Protein AF-A0A956A3V5-F1 (afdb_monomer)

Structure (mmCIF, N/CA/C/O backbone):
data_AF-A0A956A3V5-F1
#
_entry.id   AF-A0A956A3V5-F1
#
loop_
_atom_site.group_PDB
_atom_site.id
_atom_site.type_symbol
_atom_site.label_atom_id
_atom_site.label_alt_id
_atom_site.label_comp_id
_atom_site.label_asym_id
_atom_site.label_entity_id
_atom_site.label_seq_id
_atom_site.pdbx_PDB_ins_code
_atom_site.Cartn_x
_atom_site.Cartn_y
_atom_site.Cartn_z
_atom_site.occupancy
_atom_site.B_iso_or_equiv
_atom_site.auth_seq_id
_atom_site.auth_comp_id
_atom_site.auth_asym_id
_atom_site.auth_atom_id
_atom_site.pdbx_PDB_model_num
ATOM 1 N N . MET A 1 1 ? 12.634 -3.358 -25.226 1.00 34.81 1 MET A N 1
ATOM 2 C CA . MET A 1 1 ? 11.589 -4.377 -25.459 1.00 34.81 1 MET A CA 1
ATOM 3 C C . MET A 1 1 ? 10.352 -3.964 -24.669 1.00 34.81 1 MET A C 1
ATOM 5 O O . MET A 1 1 ? 10.482 -3.776 -23.464 1.00 34.81 1 MET A O 1
ATOM 9 N N . LYS A 1 2 ? 9.208 -3.694 -25.321 1.00 38.78 2 LYS A N 1
ATOM 10 C CA . LYS A 1 2 ? 7.939 -3.478 -24.599 1.00 38.78 2 LYS A CA 1
ATOM 11 C C . LYS A 1 2 ? 7.589 -4.801 -23.912 1.00 38.78 2 LYS A C 1
ATOM 13 O O . LYS A 1 2 ? 7.660 -5.839 -24.560 1.00 38.78 2 LYS A O 1
ATOM 18 N N . VAL A 1 3 ? 7.309 -4.763 -22.613 1.00 50.00 3 VAL A N 1
ATOM 19 C CA . VAL A 1 3 ? 6.771 -5.923 -21.885 1.00 50.00 3 VAL A CA 1
ATOM 20 C C . VAL A 1 3 ? 5.424 -6.250 -22.524 1.00 50.00 3 VAL A C 1
ATOM 22 O O . VAL A 1 3 ? 4.647 -5.322 -22.754 1.00 50.00 3 VAL A O 1
ATOM 25 N N . ASP A 1 4 ? 5.181 -7.512 -22.877 1.00 56.81 4 ASP A N 1
ATOM 26 C CA . ASP A 1 4 ? 3.869 -7.906 -23.385 1.00 56.81 4 ASP A CA 1
ATOM 27 C C . ASP A 1 4 ? 2.802 -7.718 -22.285 1.00 56.81 4 ASP A C 1
ATOM 29 O O . ASP A 1 4 ? 3.087 -7.779 -21.084 1.00 56.81 4 ASP A O 1
ATOM 33 N N . ASP A 1 5 ? 1.560 -7.430 -22.676 1.00 56.97 5 ASP A N 1
ATOM 34 C CA . ASP A 1 5 ? 0.474 -7.207 -21.709 1.00 56.97 5 ASP A CA 1
ATOM 35 C C . ASP A 1 5 ? 0.219 -8.459 -20.838 1.00 56.97 5 ASP A C 1
ATOM 37 O O . ASP A 1 5 ? -0.252 -8.353 -19.703 1.00 56.97 5 ASP A O 1
ATOM 41 N N . ALA A 1 6 ? 0.606 -9.645 -21.327 1.00 57.09 6 ALA A N 1
ATOM 42 C CA . ALA A 1 6 ? 0.499 -10.915 -20.614 1.00 57.09 6 ALA A CA 1
ATOM 43 C C . ALA A 1 6 ? 1.425 -10.987 -19.385 1.00 57.09 6 ALA A C 1
ATOM 45 O O . ALA A 1 6 ? 0.987 -11.374 -18.301 1.00 57.09 6 ALA A O 1
ATOM 46 N N . THR A 1 7 ? 2.673 -10.545 -19.514 1.00 60.25 7 THR A N 1
ATOM 47 C CA . THR A 1 7 ? 3.674 -10.500 -18.444 1.00 60.25 7 THR A CA 1
ATOM 48 C C . THR A 1 7 ? 3.296 -9.462 -17.389 1.00 60.25 7 THR A C 1
ATOM 50 O O . THR A 1 7 ? 3.497 -9.686 -16.196 1.00 60.25 7 THR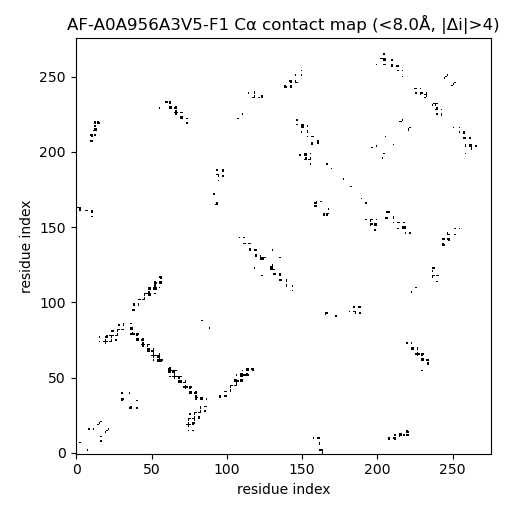 A O 1
ATOM 53 N N . GLN A 1 8 ? 2.689 -8.337 -17.787 1.00 60.69 8 GLN A N 1
ATOM 54 C CA . GLN A 1 8 ? 2.176 -7.364 -16.814 1.00 60.69 8 GLN A CA 1
ATOM 55 C C . GLN A 1 8 ? 0.998 -7.910 -16.013 1.00 60.69 8 GLN A C 1
ATOM 57 O O . GLN A 1 8 ? 0.992 -7.787 -14.791 1.00 60.69 8 GLN A O 1
ATOM 62 N N . MET A 1 9 ? 0.044 -8.574 -16.668 1.00 61.44 9 MET A N 1
ATOM 63 C CA . MET A 1 9 ? -1.090 -9.188 -15.976 1.00 61.44 9 MET A CA 1
ATOM 64 C C . MET A 1 9 ? -0.634 -10.276 -14.988 1.00 61.44 9 MET A C 1
ATOM 66 O O . MET A 1 9 ? -1.209 -10.441 -13.910 1.00 61.44 9 MET A O 1
ATOM 70 N N . GLN A 1 10 ? 0.452 -10.987 -15.299 1.00 71.94 10 GLN A N 1
ATOM 71 C CA . GLN A 1 10 ? 1.057 -11.947 -14.374 1.00 71.94 10 GLN A CA 1
ATOM 72 C C . GLN A 1 10 ? 1.654 -11.290 -13.117 1.00 71.94 10 GLN A C 1
ATOM 74 O O . GLN A 1 10 ? 1.700 -11.952 -12.076 1.00 71.94 10 GLN A O 1
ATOM 79 N N . LEU A 1 11 ? 2.024 -10.006 -13.186 1.00 82.38 11 LEU A N 1
ATOM 80 C CA . LEU A 1 11 ? 2.650 -9.218 -12.116 1.00 82.38 11 LEU A CA 1
ATOM 81 C C . LEU A 1 11 ? 1.709 -8.209 -11.436 1.00 82.38 11 LEU A C 1
ATOM 83 O O . LEU A 1 11 ? 2.162 -7.362 -10.664 1.00 82.38 11 LEU A O 1
ATOM 87 N N . ASP A 1 12 ? 0.408 -8.293 -11.697 1.00 86.12 12 ASP A N 1
ATOM 88 C CA . ASP A 1 12 ? -0.602 -7.480 -11.023 1.00 86.12 12 ASP A CA 1
ATOM 89 C C . ASP A 1 12 ? -1.392 -8.291 -9.992 1.00 86.12 12 ASP A C 1
ATOM 91 O O . ASP A 1 12 ? -1.562 -9.513 -10.103 1.00 86.12 12 ASP A O 1
ATOM 95 N N . GLU A 1 13 ? -1.876 -7.605 -8.959 1.00 90.62 13 GLU A N 1
ATOM 96 C CA . GLU A 1 13 ? -2.723 -8.202 -7.932 1.00 90.62 13 GLU A CA 1
ATOM 97 C C . GLU A 1 13 ? -4.090 -8.593 -8.515 1.00 90.62 13 GLU A C 1
ATOM 99 O O . GLU A 1 13 ? -4.552 -8.042 -9.512 1.00 90.62 13 GLU A O 1
ATOM 104 N N . ARG A 1 14 ? -4.763 -9.585 -7.914 1.00 90.44 14 ARG A N 1
ATOM 105 C CA . ARG A 1 14 ? -6.020 -10.133 -8.464 1.00 90.44 14 ARG A CA 1
ATOM 106 C C . ARG A 1 14 ? -7.107 -9.073 -8.610 1.00 90.44 14 ARG A C 1
ATOM 108 O O . ARG A 1 14 ? -7.813 -9.072 -9.614 1.00 90.44 14 ARG A O 1
ATOM 115 N N . PHE A 1 15 ? -7.230 -8.194 -7.620 1.00 90.31 15 PHE A N 1
ATOM 116 C CA . PHE A 1 15 ? -8.190 -7.099 -7.674 1.00 90.31 15 PHE A CA 1
ATOM 117 C C . PHE A 1 15 ? -7.891 -6.148 -8.839 1.00 90.31 15 PHE A C 1
ATOM 119 O O . PHE A 1 15 ? -8.806 -5.778 -9.574 1.00 90.31 15 PHE A O 1
ATOM 126 N N . ASP A 1 16 ? -6.615 -5.848 -9.086 1.00 90.62 16 ASP A N 1
ATOM 127 C CA . ASP A 1 16 ? -6.226 -4.984 -10.198 1.00 90.62 16 ASP A CA 1
ATOM 128 C C . ASP A 1 16 ? -6.543 -5.609 -11.548 1.00 90.62 16 ASP A C 1
ATOM 130 O O . ASP A 1 16 ? -7.109 -4.943 -12.409 1.00 90.62 16 ASP A O 1
ATOM 134 N N . ILE A 1 17 ? -6.258 -6.899 -11.724 1.00 88.62 17 ILE A N 1
ATOM 135 C CA . ILE A 1 17 ? -6.570 -7.621 -12.964 1.00 88.62 17 ILE A CA 1
ATOM 136 C C . ILE A 1 17 ? -8.076 -7.590 -13.255 1.00 88.62 17 ILE A C 1
ATOM 138 O O . ILE A 1 17 ? -8.486 -7.335 -14.387 1.00 88.62 17 ILE A O 1
ATOM 142 N N . LEU A 1 18 ? -8.898 -7.872 -12.241 1.00 89.56 18 LEU A N 1
ATOM 143 C CA . LEU A 1 18 ? -10.338 -8.067 -12.412 1.00 89.56 18 LEU A CA 1
ATOM 144 C C . LEU A 1 18 ? -11.121 -6.751 -12.476 1.00 89.56 18 LEU A C 1
ATOM 146 O O . LEU A 1 18 ? -12.130 -6.684 -13.175 1.00 89.56 18 LEU A O 1
ATOM 150 N N . VAL A 1 19 ? -10.682 -5.724 -11.742 1.00 91.88 19 VAL A N 1
ATOM 151 C CA . VAL A 1 19 ? -11.461 -4.498 -11.513 1.00 91.88 19 VAL A CA 1
ATOM 152 C C . VAL A 1 19 ? -10.679 -3.252 -11.913 1.00 91.88 19 VAL A C 1
ATOM 154 O O . VAL A 1 19 ? -11.124 -2.519 -12.803 1.00 91.88 19 VAL A O 1
ATOM 157 N N . SER A 1 20 ? -9.517 -3.007 -11.297 1.00 91.75 20 SER A N 1
ATOM 158 C CA . SER A 1 20 ? -8.815 -1.725 -11.446 1.00 91.75 20 SER A CA 1
ATOM 159 C C . SER A 1 20 ? -8.341 -1.488 -12.877 1.00 91.75 20 SER A C 1
ATOM 161 O O . SER A 1 20 ? -8.609 -0.432 -13.439 1.00 91.75 20 SER A O 1
ATOM 163 N N . ARG A 1 21 ? -7.700 -2.472 -13.519 1.00 90.06 21 ARG A N 1
ATOM 164 C CA . ARG A 1 21 ? -7.119 -2.356 -14.869 1.00 90.06 21 ARG A CA 1
ATOM 165 C C . ARG A 1 21 ? -8.165 -2.114 -15.965 1.00 90.06 21 ARG A C 1
ATOM 167 O O . ARG A 1 21 ? -7.955 -1.189 -16.757 1.00 90.06 21 ARG A O 1
ATOM 174 N N . PRO A 1 22 ? -9.293 -2.853 -16.034 1.00 91.44 22 PRO A N 1
ATOM 175 C CA . PRO A 1 22 ? -10.350 -2.563 -17.005 1.00 91.44 22 PRO A CA 1
ATOM 176 C C . PRO A 1 22 ? -10.912 -1.139 -16.901 1.00 91.44 22 PRO A C 1
ATOM 178 O O . PRO A 1 22 ? -11.156 -0.490 -17.922 1.00 91.44 22 PRO A O 1
ATOM 181 N N . LEU A 1 23 ? -11.111 -0.638 -15.678 1.00 92.50 23 LEU A N 1
ATOM 182 C CA . LEU A 1 23 ? -11.625 0.711 -15.436 1.00 92.50 23 LEU A CA 1
ATOM 183 C C . LEU A 1 23 ? -10.562 1.777 -15.729 1.00 92.50 23 LEU A C 1
ATOM 185 O O . LEU A 1 23 ? -10.823 2.726 -16.473 1.00 92.50 23 LEU A O 1
ATOM 189 N N . ALA A 1 24 ? -9.340 1.561 -15.247 1.00 92.12 24 ALA A N 1
ATOM 190 C CA . ALA A 1 24 ? -8.182 2.413 -15.476 1.00 92.12 24 ALA A CA 1
ATOM 191 C C . ALA A 1 24 ? -7.896 2.626 -16.966 1.00 92.12 24 ALA A C 1
ATOM 193 O O . ALA A 1 24 ? -7.642 3.750 -17.385 1.00 92.12 24 ALA A O 1
ATOM 194 N N . GLY A 1 25 ? -8.002 1.590 -17.806 1.00 90.25 25 GLY A N 1
ATOM 195 C CA . GLY A 1 25 ? -7.795 1.721 -19.255 1.00 90.25 25 GLY A CA 1
ATOM 196 C C . GLY A 1 25 ? -8.822 2.626 -19.953 1.00 90.25 25 GLY A C 1
ATOM 197 O O . GLY A 1 25 ? -8.522 3.251 -20.975 1.00 90.25 25 GLY A O 1
ATOM 198 N N . ARG A 1 26 ? -10.041 2.736 -19.408 1.00 92.19 26 ARG A N 1
ATOM 199 C CA . ARG A 1 26 ? -11.045 3.702 -19.885 1.00 92.19 26 ARG A CA 1
ATOM 200 C C . ARG A 1 26 ? -10.700 5.110 -19.406 1.00 92.19 26 ARG A C 1
ATOM 202 O O . ARG A 1 26 ? -10.656 6.020 -20.226 1.00 92.19 26 ARG A O 1
ATOM 209 N N . MET A 1 27 ? -10.385 5.262 -18.120 1.00 92.44 27 MET A N 1
ATOM 210 C CA . MET A 1 27 ? -10.033 6.550 -17.511 1.00 92.44 27 MET A CA 1
ATOM 211 C C . MET A 1 27 ? -8.764 7.158 -18.114 1.00 92.44 27 MET A C 1
ATOM 213 O O . MET A 1 27 ? -8.731 8.349 -18.400 1.00 92.44 27 MET A O 1
ATOM 217 N N . ALA A 1 28 ? -7.749 6.340 -18.388 1.00 93.06 28 ALA A N 1
ATOM 218 C CA . ALA A 1 28 ? -6.472 6.788 -18.926 1.00 93.06 28 ALA A CA 1
ATOM 219 C C . ALA A 1 28 ? -6.606 7.460 -20.295 1.00 93.06 28 ALA A C 1
ATOM 221 O O . ALA A 1 28 ? -5.942 8.459 -20.552 1.00 93.06 28 ALA A O 1
ATOM 222 N N . ARG A 1 29 ? -7.497 6.964 -21.165 1.00 91.94 29 ARG A N 1
ATOM 223 C CA . ARG A 1 29 ? -7.772 7.611 -22.459 1.00 91.94 29 ARG A CA 1
ATOM 224 C C . ARG A 1 29 ? -8.414 8.982 -22.279 1.00 91.94 29 ARG A C 1
ATOM 226 O O . ARG A 1 29 ? -8.047 9.912 -22.989 1.00 91.94 29 ARG A O 1
ATOM 233 N N . THR A 1 30 ? -9.320 9.109 -21.315 1.00 93.19 30 THR A N 1
ATOM 234 C CA . THR A 1 30 ? -9.951 10.385 -20.971 1.00 93.19 30 THR A CA 1
ATOM 235 C C . THR A 1 30 ? -8.934 11.370 -20.395 1.00 93.19 30 THR A C 1
ATOM 237 O O . THR A 1 30 ? -8.813 12.477 -20.908 1.00 93.19 30 THR A O 1
ATOM 240 N N . PHE A 1 31 ? -8.142 10.958 -19.399 1.00 93.25 31 PHE A N 1
ATOM 241 C CA . PHE A 1 31 ? -7.106 11.802 -18.794 1.00 93.25 31 PHE A CA 1
ATOM 242 C C . PHE A 1 31 ? -6.047 12.239 -19.804 1.00 93.25 31 PHE A C 1
ATOM 244 O O . PHE A 1 31 ? -5.713 13.421 -19.869 1.00 93.25 31 PHE A O 1
ATOM 251 N N . HIS A 1 32 ? -5.575 11.315 -20.643 1.00 91.69 32 HIS A N 1
ATOM 252 C CA . HIS A 1 32 ? -4.652 11.636 -21.725 1.00 91.69 32 HIS A CA 1
ATOM 253 C C . HIS A 1 32 ? -5.279 12.616 -22.731 1.00 91.69 32 HIS A C 1
ATOM 255 O O . HIS A 1 32 ? -4.629 13.569 -23.147 1.00 91.69 32 HIS A O 1
ATOM 261 N N . GLY A 1 33 ? -6.556 12.430 -23.091 1.00 91.31 33 GLY A N 1
ATOM 262 C CA . GLY A 1 33 ? -7.293 13.358 -23.957 1.00 91.31 33 GLY A CA 1
ATOM 263 C C . GLY A 1 33 ? -7.452 14.763 -23.364 1.00 91.31 33 GLY A C 1
ATOM 264 O O . GLY A 1 33 ? -7.475 15.739 -24.106 1.00 91.31 33 GLY A O 1
ATOM 265 N N . TRP A 1 34 ? -7.507 14.879 -22.036 1.00 92.38 34 TRP A N 1
ATOM 266 C CA . TRP A 1 34 ? -7.510 16.154 -21.311 1.00 92.38 34 TRP A CA 1
ATOM 267 C C . TRP A 1 34 ? -6.110 16.741 -21.072 1.00 92.38 34 TRP A C 1
ATOM 269 O O . TRP A 1 34 ? -5.997 17.815 -20.488 1.00 92.38 34 TRP A O 1
ATOM 279 N N . GLY A 1 35 ? -5.045 16.064 -21.511 1.00 91.12 35 GLY A N 1
ATOM 280 C CA . GLY A 1 35 ? -3.666 16.532 -21.357 1.00 91.12 35 GLY A CA 1
ATOM 281 C C . GLY A 1 35 ? -3.065 16.317 -19.965 1.00 91.12 35 GLY A C 1
ATOM 282 O O . GLY A 1 35 ? -2.057 16.946 -19.647 1.00 91.12 35 GLY A O 1
ATOM 283 N N . PHE A 1 36 ? -3.648 15.446 -19.133 1.00 91.50 36 PHE A N 1
ATOM 284 C CA . PHE A 1 36 ? -3.061 15.094 -17.837 1.00 91.50 36 PHE A CA 1
ATOM 285 C C . PHE A 1 36 ? -1.808 14.229 -18.017 1.00 91.50 36 PHE A C 1
ATOM 287 O O . PHE A 1 36 ? -1.800 13.256 -18.779 1.00 91.50 36 PHE A O 1
ATOM 294 N N . SER A 1 37 ? -0.753 14.553 -17.268 1.00 89.94 37 SER A N 1
ATOM 295 C CA . SER A 1 37 ? 0.431 13.704 -17.140 1.00 89.94 37 SER A CA 1
ATOM 296 C C . SER A 1 37 ? 0.193 12.563 -16.145 1.00 89.94 37 SER A C 1
ATOM 298 O O . SER A 1 37 ? -0.691 12.645 -15.294 1.00 89.94 37 SER A O 1
ATOM 300 N N . ALA A 1 38 ? 1.003 11.501 -16.221 1.00 88.81 38 ALA A N 1
ATOM 301 C CA . ALA A 1 38 ? 0.937 10.400 -15.256 1.00 88.81 38 ALA A CA 1
ATOM 302 C C . ALA A 1 38 ? 1.138 10.900 -13.814 1.00 88.81 38 ALA A C 1
ATOM 304 O O . ALA A 1 38 ? 0.286 10.647 -12.975 1.00 88.81 38 ALA A O 1
ATOM 305 N N . ASP A 1 39 ? 2.168 11.725 -13.578 1.00 87.56 39 ASP A N 1
ATOM 306 C CA . ASP A 1 39 ? 2.454 12.325 -12.266 1.00 87.56 39 ASP A CA 1
ATOM 307 C C . ASP A 1 39 ? 1.234 13.092 -11.695 1.00 87.56 39 ASP A C 1
ATOM 309 O O . ASP A 1 39 ? 0.962 13.040 -10.496 1.00 87.56 39 ASP A O 1
ATOM 313 N N . GLN A 1 40 ? 0.467 13.799 -12.542 1.00 90.69 40 GLN A N 1
ATOM 314 C CA . GLN A 1 40 ? -0.753 14.495 -12.109 1.00 90.69 40 GLN A CA 1
ATOM 315 C C . GLN A 1 40 ? -1.870 13.522 -11.719 1.00 90.69 40 GLN A C 1
ATOM 317 O O . GLN A 1 40 ? -2.601 13.787 -10.766 1.00 90.69 40 GLN A O 1
ATOM 322 N N . VAL A 1 41 ? -2.008 12.403 -12.433 1.00 92.44 41 VAL A N 1
ATOM 323 C CA . VAL A 1 41 ? -2.988 11.363 -12.096 1.00 92.44 41 VAL A CA 1
ATOM 324 C C . VAL A 1 41 ? -2.616 10.684 -10.773 1.00 92.44 41 VAL A C 1
ATOM 326 O O . VAL A 1 41 ? -3.498 10.536 -9.928 1.00 92.44 41 VAL A O 1
ATOM 329 N N . SER A 1 42 ? -1.330 10.403 -10.522 1.00 91.69 42 SER A N 1
ATOM 330 C CA . SER A 1 42 ? -0.847 9.888 -9.227 1.00 91.69 42 SER A CA 1
ATOM 331 C C . SER A 1 42 ? -1.183 10.844 -8.074 1.00 91.69 42 SER A C 1
ATOM 333 O O . SER A 1 42 ? -1.638 10.430 -7.009 1.00 91.69 42 SER A O 1
ATOM 335 N N . MET A 1 43 ? -1.044 12.160 -8.281 1.00 90.81 43 MET A N 1
ATOM 336 C CA . MET A 1 43 ? -1.439 13.157 -7.274 1.00 90.81 43 MET A CA 1
ATOM 337 C C . MET A 1 43 ? -2.949 13.156 -6.989 1.00 90.81 43 MET A C 1
ATOM 339 O O . MET A 1 43 ? -3.354 13.344 -5.840 1.00 90.81 43 MET A O 1
ATOM 343 N N . VAL A 1 44 ? -3.790 12.942 -8.007 1.00 93.81 44 VAL A N 1
ATOM 344 C CA . VAL A 1 44 ? -5.248 12.807 -7.833 1.00 93.81 44 VAL A CA 1
ATOM 345 C C . VAL A 1 44 ? -5.590 11.524 -7.072 1.00 93.81 44 VAL A C 1
ATOM 347 O O . VAL A 1 44 ? -6.470 11.551 -6.204 1.00 93.81 44 VAL A O 1
ATOM 350 N N . ALA A 1 45 ? -4.882 10.424 -7.346 1.00 94.31 45 ALA A N 1
ATOM 351 C CA . ALA A 1 45 ? -5.009 9.183 -6.587 1.00 94.31 45 ALA A CA 1
ATOM 352 C C . ALA A 1 45 ? -4.663 9.424 -5.109 1.00 94.31 45 ALA A C 1
ATOM 354 O O . ALA A 1 45 ? -5.503 9.191 -4.239 1.00 94.31 45 ALA A O 1
ATOM 355 N N . MET A 1 46 ? -3.500 10.021 -4.827 1.00 94.81 46 MET A N 1
ATOM 356 C CA . MET A 1 46 ? -3.075 10.379 -3.469 1.00 94.81 46 MET A CA 1
ATOM 357 C C . MET A 1 46 ? -4.108 11.246 -2.745 1.00 94.81 46 MET A C 1
ATOM 359 O O . MET A 1 46 ? -4.465 10.963 -1.604 1.00 94.81 46 MET A O 1
ATOM 363 N N . LEU A 1 47 ? -4.608 12.303 -3.393 1.00 96.19 47 LEU A N 1
ATOM 364 C CA . LEU A 1 47 ? -5.611 13.183 -2.795 1.00 96.19 47 LEU A CA 1
ATOM 365 C C . LEU A 1 47 ? -6.885 12.409 -2.438 1.00 96.19 47 LEU A C 1
ATOM 367 O O . LEU A 1 47 ? -7.425 12.589 -1.348 1.00 96.19 47 LEU A O 1
ATOM 371 N N . SER A 1 48 ? -7.333 11.517 -3.322 1.00 96.75 48 SER A N 1
ATOM 372 C CA . SER A 1 48 ? -8.486 10.648 -3.070 1.00 96.75 48 SER A CA 1
ATOM 373 C C . SER A 1 48 ? -8.241 9.729 -1.869 1.00 96.75 48 SER A C 1
ATOM 375 O O . SER A 1 48 ? -9.112 9.597 -1.013 1.00 96.75 48 SER A O 1
ATOM 377 N N . GLY A 1 49 ? -7.037 9.162 -1.752 1.00 97.12 49 GLY A N 1
ATOM 378 C CA . GLY A 1 49 ? -6.621 8.332 -0.623 1.00 97.12 49 GLY A CA 1
ATOM 379 C C . GLY A 1 49 ? -6.542 9.085 0.711 1.00 97.12 49 GLY A C 1
ATOM 380 O O . GLY A 1 49 ? -7.028 8.603 1.733 1.00 97.12 49 GLY A O 1
ATOM 381 N N . VAL A 1 50 ? -6.002 10.305 0.713 1.00 97.75 50 VAL A N 1
ATOM 382 C CA . VAL A 1 50 ? -5.951 11.154 1.915 1.00 97.75 50 VAL A CA 1
ATOM 383 C C . VAL A 1 50 ? -7.354 11.585 2.346 1.00 97.75 50 VAL A C 1
ATOM 385 O O . VAL A 1 50 ? -7.700 11.509 3.527 1.00 97.75 50 VAL A O 1
ATOM 388 N N . LEU A 1 51 ? -8.197 12.000 1.397 1.00 98.06 51 LEU A N 1
ATOM 389 C CA . LEU A 1 51 ? -9.592 12.340 1.679 1.00 98.06 51 LEU A CA 1
ATOM 390 C C . LEU A 1 51 ? -10.385 11.124 2.163 1.00 98.06 51 LEU A C 1
ATOM 392 O O . LEU A 1 51 ? -11.257 11.282 3.019 1.00 98.06 51 LEU A O 1
ATOM 396 N N . ALA A 1 52 ? -10.063 9.920 1.681 1.00 98.25 52 ALA A N 1
ATOM 397 C CA . ALA A 1 52 ? -10.649 8.687 2.185 1.00 98.25 52 ALA A CA 1
ATOM 398 C C . ALA A 1 52 ? -10.383 8.516 3.686 1.00 98.25 52 ALA A C 1
ATOM 400 O O . ALA A 1 52 ? -11.332 8.330 4.447 1.00 98.25 52 ALA A O 1
ATOM 401 N N . GLY A 1 53 ? -9.126 8.657 4.123 1.00 97.88 53 GLY A N 1
ATOM 402 C CA . GLY A 1 53 ? -8.759 8.603 5.541 1.00 97.88 53 GLY A CA 1
ATOM 403 C C . GLY A 1 53 ? -9.486 9.660 6.378 1.00 97.88 53 GLY A C 1
ATOM 404 O O . GLY A 1 53 ? -10.064 9.339 7.415 1.00 97.88 53 GLY A O 1
ATOM 405 N N . VAL A 1 54 ? -9.564 10.905 5.896 1.00 97.56 54 VAL A N 1
ATOM 406 C CA . VAL A 1 54 ? -10.326 11.967 6.582 1.00 97.56 54 VAL A CA 1
ATOM 407 C C . VAL A 1 54 ? -11.800 11.572 6.731 1.00 97.56 54 VAL A C 1
ATOM 409 O O . VAL A 1 54 ? -12.334 11.606 7.841 1.00 97.56 54 VAL A O 1
ATOM 412 N N . CYS A 1 55 ? -12.444 11.113 5.653 1.00 97.75 55 CYS A N 1
ATOM 413 C CA . CYS A 1 55 ? -13.847 10.696 5.674 1.00 97.75 55 CYS A CA 1
ATOM 414 C C . CYS A 1 55 ? -14.095 9.503 6.608 1.00 97.75 55 CYS A C 1
ATOM 416 O O . CYS A 1 55 ? -15.137 9.440 7.256 1.00 97.75 55 CYS A O 1
ATOM 418 N N . MET A 1 56 ? -13.137 8.583 6.746 1.00 97.38 56 MET A N 1
ATOM 419 C CA . MET A 1 56 ? -13.253 7.437 7.657 1.00 97.38 56 MET A CA 1
ATOM 420 C C . MET A 1 56 ? -13.372 7.825 9.134 1.00 97.38 56 MET A C 1
ATOM 422 O O . MET A 1 56 ? -13.892 7.031 9.915 1.00 97.38 56 MET A O 1
ATOM 426 N N . THR A 1 57 ? -12.938 9.025 9.526 1.00 96.38 57 THR A N 1
ATOM 427 C CA . THR A 1 57 ? -13.103 9.527 10.903 1.00 96.38 57 THR A CA 1
ATOM 428 C C . THR A 1 57 ? -14.418 10.286 11.116 1.00 96.38 57 THR A C 1
ATOM 430 O O . THR A 1 57 ? -14.764 10.625 12.247 1.00 96.38 57 THR A O 1
ATOM 433 N N . GLY A 1 58 ? -15.166 10.555 10.041 1.00 93.19 58 GLY A N 1
ATOM 434 C CA . GLY A 1 58 ? -16.414 11.306 10.091 1.00 93.19 58 GLY A CA 1
ATOM 435 C C . GLY A 1 58 ? -17.588 10.527 10.707 1.00 93.19 58 GLY A C 1
ATOM 436 O O . GLY A 1 58 ? -17.556 9.299 10.826 1.00 93.19 58 GLY A O 1
ATOM 437 N N . PRO A 1 59 ? -18.668 11.229 11.091 1.00 89.38 59 PRO A N 1
ATOM 438 C CA . PRO A 1 59 ? -19.851 10.611 11.683 1.00 89.38 59 PRO A CA 1
ATOM 439 C C . PRO A 1 59 ? -20.703 9.842 10.657 1.00 89.38 59 PRO A C 1
ATOM 441 O O . PRO A 1 59 ? -20.619 10.057 9.449 1.00 89.38 59 PRO A O 1
ATOM 444 N N . SER A 1 60 ? -21.613 8.999 11.147 1.00 86.69 60 SER A N 1
ATOM 445 C CA . SER A 1 60 ? -22.688 8.379 10.356 1.00 86.69 60 SER A CA 1
ATOM 446 C C . SER A 1 60 ? -22.199 7.672 9.077 1.00 86.69 60 SER A C 1
ATOM 448 O O . SER A 1 60 ? -21.540 6.640 9.165 1.00 86.69 60 SER A O 1
ATOM 450 N N . ALA A 1 61 ? -22.529 8.201 7.892 1.00 89.62 61 ALA A N 1
ATOM 451 C CA . ALA A 1 61 ? -22.234 7.588 6.596 1.00 89.62 61 ALA A CA 1
ATOM 452 C C . ALA A 1 61 ? -20.880 8.010 5.993 1.00 89.62 61 ALA A C 1
ATOM 454 O O . ALA A 1 61 ? -20.502 7.511 4.935 1.00 89.62 61 ALA A O 1
ATOM 455 N N . TRP A 1 62 ? -20.130 8.908 6.636 1.00 95.56 62 TRP A N 1
ATOM 456 C CA . TRP A 1 62 ? -18.838 9.378 6.123 1.00 95.56 62 TRP A CA 1
ATOM 457 C C . TRP A 1 62 ? -17.809 8.255 5.888 1.00 95.56 62 TRP A C 1
ATOM 459 O O . TRP A 1 62 ? -17.143 8.290 4.850 1.00 95.56 62 TRP A O 1
ATOM 469 N N . PRO A 1 63 ? -17.717 7.205 6.730 1.00 96.19 63 PRO A N 1
ATOM 470 C CA . PRO A 1 63 ? -16.830 6.077 6.449 1.00 96.19 63 PRO A CA 1
ATOM 471 C C . PRO A 1 63 ? -17.172 5.318 5.162 1.00 96.19 63 PRO A C 1
ATOM 473 O O . PRO A 1 63 ? -16.272 4.781 4.520 1.00 96.19 63 PRO A O 1
ATOM 476 N N . VAL A 1 64 ? -18.437 5.342 4.721 1.00 94.88 64 VAL A N 1
ATOM 477 C CA . VAL A 1 64 ? -18.848 4.772 3.427 1.00 94.88 64 VAL A CA 1
ATOM 478 C C . VAL A 1 64 ? -18.272 5.583 2.272 1.00 94.88 64 VAL A C 1
ATOM 480 O O . VAL A 1 64 ? -17.709 5.011 1.342 1.00 94.88 64 VAL A O 1
ATOM 483 N N . LEU A 1 65 ? -18.343 6.916 2.349 1.00 96.69 65 LEU A N 1
ATOM 484 C CA . LEU A 1 65 ? -17.683 7.785 1.373 1.00 96.69 65 LEU A CA 1
ATOM 485 C C . LEU A 1 65 ? -16.165 7.561 1.379 1.00 96.69 65 LEU A C 1
ATOM 487 O O . LEU A 1 65 ? -15.560 7.466 0.314 1.00 96.69 65 LEU A O 1
ATOM 491 N N . GLY A 1 66 ? -15.565 7.400 2.561 1.00 97.75 66 GLY A N 1
ATOM 492 C CA . GLY A 1 66 ? -14.152 7.056 2.701 1.00 97.75 66 GLY A CA 1
ATOM 493 C C . GLY A 1 66 ? -13.792 5.744 1.999 1.00 97.75 66 GLY A C 1
ATOM 494 O O . GLY A 1 66 ? -12.840 5.702 1.226 1.00 97.75 66 GLY A O 1
ATOM 495 N N . ALA A 1 67 ? -14.588 4.690 2.185 1.00 97.50 67 ALA A N 1
ATOM 496 C CA . ALA A 1 67 ? -14.396 3.415 1.495 1.00 97.50 67 ALA A CA 1
ATOM 497 C C . ALA A 1 67 ? -14.475 3.559 -0.036 1.00 97.50 67 ALA A C 1
ATOM 499 O O . ALA A 1 67 ? -13.628 3.026 -0.752 1.00 97.50 67 ALA A O 1
ATOM 500 N N . LEU A 1 68 ? -15.459 4.310 -0.544 1.00 96.81 68 LEU A N 1
ATOM 501 C CA . LEU A 1 68 ? -15.626 4.554 -1.981 1.00 96.81 68 LEU A CA 1
ATOM 502 C C . LEU A 1 68 ? -14.460 5.356 -2.570 1.00 96.81 68 LEU A C 1
ATOM 504 O O . LEU A 1 68 ? -13.968 5.020 -3.649 1.00 96.81 68 LEU A O 1
ATOM 508 N N . LEU A 1 69 ? -13.992 6.385 -1.860 1.00 97.69 69 LEU A N 1
ATOM 509 C CA . LEU A 1 69 ? -12.819 7.166 -2.250 1.00 97.69 69 LEU A CA 1
ATOM 510 C C . LEU A 1 69 ? -11.551 6.310 -2.263 1.00 97.69 69 LEU A C 1
ATOM 512 O O . LEU A 1 69 ? -10.743 6.453 -3.175 1.00 97.69 69 LEU A O 1
ATOM 516 N N . LEU A 1 70 ? -11.402 5.386 -1.310 1.00 97.56 70 LEU A N 1
ATOM 517 C CA . LEU A 1 70 ? -10.245 4.495 -1.254 1.00 97.56 70 LEU A CA 1
ATOM 518 C C . LEU A 1 70 ? -10.226 3.502 -2.422 1.00 97.56 70 LEU A C 1
ATOM 520 O O . LEU A 1 70 ? -9.194 3.322 -3.060 1.00 97.56 70 LEU A O 1
ATOM 524 N N . VAL A 1 71 ? -11.372 2.906 -2.764 1.00 96.19 71 VAL A N 1
ATOM 525 C CA . VAL A 1 71 ? -11.479 2.050 -3.960 1.00 96.19 71 VAL A CA 1
ATOM 526 C C . VAL A 1 71 ? -11.251 2.866 -5.233 1.00 96.19 71 VAL A C 1
ATOM 528 O O . VAL A 1 71 ? -10.583 2.402 -6.153 1.00 96.19 71 VAL A O 1
ATOM 531 N N . THR A 1 72 ? -11.761 4.099 -5.284 1.00 95.19 72 THR A N 1
ATOM 532 C CA . THR A 1 72 ? -11.518 5.010 -6.412 1.00 95.19 72 THR A CA 1
ATOM 533 C C . THR A 1 72 ? -10.032 5.321 -6.556 1.00 95.19 72 THR A C 1
ATOM 535 O O . THR A 1 72 ? -9.523 5.273 -7.671 1.00 95.19 72 THR A O 1
ATOM 538 N N . MET A 1 73 ? -9.327 5.573 -5.448 1.00 95.69 73 MET A N 1
ATOM 539 C CA . MET A 1 73 ? -7.879 5.784 -5.439 1.00 95.69 73 MET A CA 1
ATOM 540 C C . MET A 1 73 ? -7.151 4.609 -6.095 1.00 95.69 73 MET A C 1
ATOM 542 O O . MET A 1 73 ? -6.412 4.846 -7.041 1.00 95.69 73 MET A O 1
ATOM 546 N N . VAL A 1 74 ? -7.446 3.364 -5.701 1.00 94.88 74 VAL A N 1
ATOM 547 C CA . VAL A 1 74 ? -6.831 2.152 -6.285 1.00 94.88 74 VAL A CA 1
ATOM 548 C C . VAL A 1 74 ? -7.033 2.075 -7.808 1.00 94.88 74 VAL A C 1
ATOM 550 O O . VAL A 1 74 ? -6.141 1.682 -8.560 1.00 94.88 74 VAL A O 1
ATOM 553 N N . VAL A 1 75 ? -8.212 2.468 -8.300 1.00 94.75 75 VAL A N 1
ATOM 554 C CA . VAL A 1 75 ? -8.497 2.479 -9.744 1.00 94.75 75 VAL A CA 1
ATOM 555 C C . VAL A 1 75 ? -7.745 3.605 -10.463 1.00 94.75 75 VAL A C 1
ATOM 557 O O . VAL A 1 75 ? -7.219 3.384 -11.557 1.00 94.75 75 VAL A O 1
ATOM 560 N N . VAL A 1 76 ? -7.709 4.808 -9.880 1.00 93.94 76 VAL A N 1
ATOM 561 C CA . VAL A 1 76 ? -7.017 5.981 -10.446 1.00 93.94 76 VAL A CA 1
ATOM 562 C C . VAL A 1 76 ? -5.506 5.762 -10.465 1.00 93.94 76 VAL A C 1
ATOM 564 O O . VAL A 1 76 ? -4.870 6.105 -11.457 1.00 93.94 76 VAL A O 1
ATOM 567 N N . ASP A 1 77 ? -4.961 5.128 -9.433 1.00 91.56 77 ASP A N 1
ATOM 568 C CA . ASP A 1 77 ? -3.566 4.704 -9.344 1.00 91.56 77 ASP A CA 1
ATOM 569 C C . ASP A 1 77 ? -3.194 3.805 -10.531 1.00 91.56 77 ASP A C 1
ATOM 571 O O . ASP A 1 77 ? -2.364 4.138 -11.369 1.00 91.56 77 ASP A O 1
ATOM 575 N N . CYS A 1 78 ? -3.987 2.760 -10.783 1.00 91.69 78 CYS A N 1
ATOM 576 C CA . CYS A 1 78 ? -3.819 1.938 -11.981 1.00 91.69 78 CYS A CA 1
ATOM 577 C C . CYS A 1 78 ? -3.917 2.716 -13.312 1.00 91.69 78 CYS A C 1
ATOM 579 O O . CYS A 1 78 ? -3.404 2.231 -14.337 1.00 91.69 78 CYS A O 1
ATOM 581 N N . ALA A 1 79 ? -4.607 3.862 -13.333 1.00 91.88 79 ALA A N 1
ATOM 582 C CA . ALA A 1 79 ? -4.772 4.704 -14.513 1.00 91.88 79 ALA A CA 1
ATOM 583 C C . ALA A 1 79 ? -3.533 5.555 -14.803 1.00 91.88 79 ALA A C 1
ATOM 585 O O . ALA A 1 79 ? -3.270 5.800 -15.982 1.00 91.88 79 ALA A O 1
ATOM 586 N N . ASP A 1 80 ? -2.737 5.942 -13.803 1.00 88.19 80 ASP A N 1
ATOM 587 C CA . ASP A 1 80 ? -1.521 6.730 -14.025 1.00 88.19 80 ASP A CA 1
ATOM 588 C C . ASP A 1 80 ? -0.507 5.978 -14.900 1.00 88.19 80 ASP A C 1
ATOM 590 O O . ASP A 1 80 ? 0.015 6.517 -15.879 1.00 88.19 80 ASP A O 1
ATOM 594 N N . GLY A 1 81 ? -0.348 4.677 -14.667 1.00 86.06 81 GLY A N 1
ATOM 595 C CA . GLY A 1 81 ? 0.591 3.835 -15.376 1.00 86.06 81 GLY A CA 1
ATOM 596 C C . GLY A 1 81 ? 0.094 3.561 -16.784 1.00 86.06 81 GLY A C 1
ATOM 597 O O . GLY A 1 81 ? 0.894 3.373 -17.701 1.00 86.06 81 GLY A O 1
ATOM 598 N N . ALA A 1 82 ? -1.227 3.554 -16.980 1.00 89.69 82 ALA A N 1
ATOM 599 C CA . ALA A 1 82 ? -1.837 3.498 -18.300 1.00 89.69 82 ALA A CA 1
ATOM 600 C C . ALA A 1 82 ? -1.652 4.823 -19.061 1.00 89.69 82 ALA A C 1
ATOM 602 O O . ALA A 1 82 ? -1.281 4.785 -20.233 1.00 89.69 82 ALA A O 1
ATOM 603 N N . VAL A 1 83 ? -1.799 5.978 -18.404 1.00 90.12 83 VAL A N 1
ATOM 604 C CA . VAL A 1 83 ? -1.497 7.301 -18.982 1.00 90.12 83 VAL A CA 1
ATOM 605 C C . VAL A 1 83 ? -0.013 7.422 -19.339 1.00 90.12 83 VAL A C 1
ATOM 607 O O . VAL A 1 83 ? 0.323 7.900 -20.423 1.00 90.12 83 VAL A O 1
ATOM 610 N N . ALA A 1 84 ? 0.893 6.921 -18.498 1.00 87.69 84 ALA A N 1
ATOM 611 C CA . ALA A 1 84 ? 2.332 6.900 -18.764 1.00 87.69 84 ALA A CA 1
ATOM 612 C C . ALA A 1 84 ? 2.696 6.099 -20.027 1.00 87.69 84 ALA A C 1
ATOM 614 O O . ALA A 1 84 ? 3.682 6.412 -20.686 1.00 87.69 84 ALA A O 1
ATOM 615 N N . ARG A 1 85 ? 1.903 5.076 -20.381 1.00 86.19 85 ARG A N 1
ATOM 616 C CA . ARG A 1 85 ? 2.096 4.271 -21.601 1.00 86.19 85 ARG A CA 1
ATOM 617 C C . ARG A 1 85 ? 1.559 4.937 -22.866 1.00 86.19 85 ARG A C 1
ATOM 619 O O . ARG A 1 85 ? 2.026 4.602 -23.952 1.00 86.19 85 ARG A O 1
ATOM 626 N N . LEU A 1 86 ? 0.571 5.819 -22.727 1.00 87.38 86 LEU A N 1
ATOM 627 C CA . LEU A 1 86 ? 0.037 6.614 -23.835 1.00 87.38 86 LEU A CA 1
ATOM 628 C C . LEU A 1 86 ? 0.956 7.799 -24.163 1.00 87.38 86 LEU A C 1
ATOM 630 O O . LEU A 1 86 ? 1.061 8.187 -25.323 1.00 87.38 86 LEU A O 1
ATOM 634 N N . ASN A 1 87 ? 1.659 8.323 -23.157 1.00 81.56 87 ASN A N 1
ATOM 635 C CA . ASN A 1 87 ? 2.639 9.387 -23.323 1.00 81.56 87 ASN A CA 1
ATOM 636 C C . ASN A 1 87 ? 3.982 8.882 -23.895 1.00 81.56 87 ASN A C 1
ATOM 638 O O . ASN A 1 87 ? 4.333 7.707 -23.737 1.00 81.56 87 ASN A O 1
ATOM 642 N N . PRO A 1 88 ? 4.780 9.765 -24.529 1.00 81.94 88 PRO A N 1
ATOM 643 C CA . PRO A 1 88 ? 6.146 9.444 -24.927 1.00 81.94 88 PRO A CA 1
ATOM 644 C C . PRO A 1 88 ? 6.991 8.957 -23.735 1.00 81.94 88 PRO A C 1
ATOM 646 O O . PRO A 1 88 ? 6.824 9.464 -22.622 1.00 81.94 88 PRO A O 1
ATOM 649 N N . PRO A 1 89 ? 7.927 8.008 -23.942 1.00 78.88 89 PRO A N 1
ATOM 650 C CA . PRO A 1 89 ? 8.786 7.515 -22.870 1.00 78.88 89 PRO A CA 1
ATOM 651 C C . PRO A 1 89 ? 9.554 8.646 -22.177 1.00 78.88 89 PRO A C 1
ATOM 653 O O . PRO A 1 89 ? 10.211 9.452 -22.834 1.00 78.88 89 PRO A O 1
ATOM 656 N N . SER A 1 90 ? 9.503 8.677 -20.845 1.00 82.94 90 SER A N 1
ATOM 657 C CA . SER A 1 90 ? 10.276 9.630 -20.042 1.00 82.94 90 SER A CA 1
ATOM 658 C C . SER A 1 90 ? 11.765 9.263 -20.009 1.00 82.94 90 SER A C 1
ATOM 660 O O . SER A 1 90 ? 12.124 8.089 -19.899 1.00 82.94 90 SER A O 1
ATOM 662 N N . ASP A 1 91 ? 12.633 10.277 -20.017 1.00 84.56 91 ASP A N 1
ATOM 663 C CA . ASP A 1 91 ? 14.074 10.170 -19.748 1.00 84.56 91 ASP A CA 1
ATOM 664 C C . ASP A 1 91 ? 14.388 9.889 -18.262 1.00 84.56 91 ASP A C 1
ATOM 666 O O . ASP A 1 91 ? 15.502 9.478 -17.918 1.00 84.56 91 ASP A O 1
ATOM 670 N N . ARG A 1 92 ? 13.405 10.085 -17.370 1.00 89.19 92 ARG A N 1
ATOM 671 C CA . ARG A 1 92 ? 13.524 9.958 -15.904 1.00 89.19 92 ARG A CA 1
ATOM 672 C C . ARG A 1 92 ? 12.419 9.074 -15.311 1.00 89.19 92 ARG A C 1
ATOM 674 O O . ARG A 1 92 ? 11.684 9.520 -14.429 1.00 89.19 92 ARG A O 1
ATOM 681 N N . PRO A 1 93 ? 12.310 7.796 -15.719 1.00 89.12 93 PRO A N 1
ATOM 682 C CA . PRO A 1 93 ? 11.277 6.892 -15.204 1.00 89.12 93 PRO A CA 1
ATOM 683 C C . PRO A 1 93 ? 11.378 6.662 -13.684 1.00 89.12 93 PRO A C 1
ATOM 685 O O . PRO A 1 93 ? 10.367 6.430 -13.028 1.00 89.12 93 PRO A O 1
ATOM 688 N N . TRP A 1 94 ? 12.579 6.793 -13.107 1.00 92.25 94 TRP A N 1
ATOM 689 C CA . TRP A 1 94 ? 12.809 6.707 -11.661 1.00 92.25 94 TRP A CA 1
ATOM 690 C C . TRP A 1 94 ? 12.118 7.833 -10.872 1.00 92.25 94 TRP A C 1
ATOM 692 O O . TRP A 1 94 ? 11.811 7.648 -9.697 1.00 92.25 94 TRP A O 1
ATOM 702 N N . ARG A 1 95 ? 11.851 8.992 -11.498 1.00 91.50 95 ARG A N 1
ATOM 703 C CA . ARG A 1 95 ? 11.149 10.108 -10.850 1.00 91.50 95 ARG A CA 1
ATOM 704 C C . ARG A 1 95 ? 9.683 9.760 -10.627 1.00 91.50 95 ARG A C 1
ATOM 706 O O . ARG A 1 95 ? 9.217 9.863 -9.499 1.00 91.50 95 ARG A O 1
ATOM 713 N N . GLY A 1 96 ? 9.006 9.306 -11.684 1.00 88.50 96 GLY A N 1
ATOM 714 C CA . GLY A 1 96 ? 7.617 8.850 -11.610 1.00 88.50 96 GLY A CA 1
ATOM 715 C C . GLY A 1 96 ? 7.464 7.729 -10.585 1.00 88.50 96 GLY A C 1
ATOM 716 O O . GLY A 1 96 ? 6.645 7.843 -9.688 1.00 88.50 96 GLY A O 1
ATOM 717 N N . ARG A 1 97 ? 8.362 6.731 -10.609 1.00 90.38 97 ARG A N 1
ATOM 718 C CA . ARG A 1 97 ? 8.371 5.636 -9.623 1.00 90.38 97 ARG A CA 1
ATOM 719 C C . ARG A 1 97 ? 8.458 6.103 -8.164 1.00 90.38 97 ARG A C 1
ATOM 721 O O . ARG A 1 97 ? 7.888 5.461 -7.291 1.00 90.38 97 ARG A O 1
ATOM 728 N N . MET A 1 98 ? 9.194 7.177 -7.874 1.00 92.56 98 MET A N 1
ATOM 729 C CA . MET A 1 98 ? 9.261 7.716 -6.511 1.00 92.56 98 MET A CA 1
ATOM 730 C C . MET A 1 98 ? 8.052 8.555 -6.143 1.00 92.56 98 MET A C 1
ATOM 732 O O . MET A 1 98 ? 7.599 8.468 -5.009 1.00 92.56 98 MET A O 1
ATOM 736 N N . ILE A 1 99 ? 7.532 9.354 -7.073 1.00 90.00 99 ILE A N 1
ATOM 737 C CA . ILE A 1 99 ? 6.307 10.128 -6.842 1.00 90.00 99 ILE A CA 1
ATOM 738 C C . ILE A 1 99 ? 5.140 9.182 -6.542 1.00 90.00 99 ILE A C 1
ATOM 740 O O . ILE A 1 99 ? 4.443 9.398 -5.557 1.00 90.00 99 ILE A O 1
ATOM 744 N N . ASP A 1 100 ? 5.012 8.118 -7.329 1.00 88.44 100 ASP A N 1
ATOM 745 C CA . ASP A 1 100 ? 4.079 7.005 -7.144 1.00 88.44 100 ASP A CA 1
ATOM 746 C C . ASP A 1 100 ? 4.227 6.369 -5.747 1.00 88.44 100 ASP A C 1
ATOM 748 O O . ASP A 1 100 ? 3.322 6.430 -4.918 1.00 88.44 100 ASP A O 1
ATOM 752 N N . GLY A 1 101 ? 5.442 5.936 -5.383 1.00 90.38 101 GLY A N 1
ATOM 753 C CA . GLY A 1 101 ? 5.699 5.371 -4.052 1.00 90.38 101 GLY A CA 1
ATOM 754 C C . GLY A 1 101 ? 5.420 6.327 -2.878 1.00 90.38 101 GLY A C 1
ATOM 755 O O . GLY A 1 101 ? 4.992 5.889 -1.808 1.00 90.38 101 GLY A O 1
ATOM 756 N N . PHE A 1 102 ? 5.639 7.638 -3.040 1.00 90.62 102 PHE A N 1
ATOM 757 C CA . PHE A 1 102 ? 5.278 8.633 -2.022 1.00 90.62 102 PHE A CA 1
ATOM 758 C C . PHE A 1 102 ? 3.764 8.877 -1.953 1.00 90.62 102 PHE A C 1
ATOM 760 O O . PHE A 1 102 ? 3.240 9.078 -0.854 1.00 90.62 102 PHE A O 1
ATOM 767 N N . ALA A 1 103 ? 3.069 8.849 -3.092 1.00 90.69 103 ALA A N 1
ATOM 768 C CA . ALA A 1 103 ? 1.615 8.958 -3.176 1.00 90.69 103 ALA A CA 1
ATOM 769 C C . ALA A 1 103 ? 0.925 7.788 -2.456 1.00 90.69 103 ALA A C 1
ATOM 771 O O . ALA A 1 103 ? 0.034 8.007 -1.624 1.00 90.69 103 ALA A O 1
ATOM 772 N N . ASP A 1 104 ? 1.410 6.570 -2.690 1.00 90.56 104 ASP A N 1
ATOM 773 C CA . ASP A 1 104 ? 0.973 5.360 -1.994 1.00 90.56 104 ASP A CA 1
ATOM 774 C C . ASP A 1 104 ? 1.193 5.455 -0.486 1.00 90.56 104 ASP A C 1
ATOM 776 O O . ASP A 1 104 ? 0.276 5.223 0.309 1.00 90.56 104 ASP A O 1
ATOM 780 N N . LEU A 1 105 ? 2.400 5.855 -0.071 1.00 92.06 105 LEU A N 1
ATOM 781 C CA . LEU A 1 105 ? 2.739 6.003 1.342 1.00 92.06 105 LEU A CA 1
ATOM 782 C C . LEU A 1 105 ? 1.843 7.038 2.037 1.00 92.06 105 LEU A C 1
ATOM 784 O O . LEU A 1 105 ? 1.401 6.808 3.164 1.00 92.06 105 LEU A O 1
ATOM 788 N N . GLY A 1 106 ? 1.561 8.164 1.374 1.00 93.50 106 GLY A N 1
ATOM 789 C CA . GLY A 1 106 ? 0.681 9.214 1.889 1.00 93.50 106 GLY A CA 1
ATOM 790 C C . GLY A 1 106 ? -0.755 8.728 2.089 1.00 93.50 106 GLY A C 1
ATOM 791 O O . GLY A 1 106 ? -1.337 8.940 3.157 1.00 93.50 106 GLY A O 1
ATOM 792 N N . THR A 1 107 ? -1.299 8.015 1.100 1.00 94.50 107 THR A N 1
ATOM 793 C CA . THR A 1 107 ? -2.623 7.380 1.185 1.00 94.50 107 THR A CA 1
ATOM 794 C C . THR A 1 107 ? -2.681 6.396 2.344 1.00 94.50 107 THR A C 1
ATOM 796 O O . THR A 1 107 ? -3.562 6.477 3.204 1.00 94.50 107 THR A O 1
ATOM 799 N N . LEU A 1 108 ? -1.701 5.497 2.408 1.00 93.75 108 LEU A N 1
ATOM 800 C CA . LEU A 1 108 ? -1.625 4.464 3.425 1.00 93.75 108 LEU A CA 1
ATOM 801 C C . LEU A 1 108 ? -1.543 5.048 4.837 1.00 93.75 108 LEU A C 1
ATOM 803 O O . LEU A 1 108 ? -2.251 4.593 5.739 1.00 93.75 108 LEU A O 1
ATOM 807 N N . LEU A 1 109 ? -0.676 6.043 5.033 1.00 95.81 109 LEU A N 1
ATOM 808 C CA . LEU A 1 109 ? -0.497 6.702 6.320 1.00 95.81 109 LEU A CA 1
ATOM 809 C C . LEU A 1 109 ? -1.798 7.373 6.764 1.00 95.81 109 LEU A C 1
ATOM 811 O O . LEU A 1 109 ? -2.198 7.220 7.917 1.00 95.81 109 LEU A O 1
ATOM 815 N N . SER A 1 110 ? -2.488 8.050 5.844 1.00 97.50 110 SER A N 1
ATOM 816 C CA . SER A 1 110 ? -3.771 8.695 6.124 1.00 97.50 110 SER A CA 1
ATOM 817 C C . SER A 1 110 ? -4.824 7.698 6.617 1.00 97.50 110 SER A C 1
ATOM 819 O O . SER A 1 110 ? -5.412 7.904 7.681 1.00 97.50 110 SER A O 1
ATOM 821 N N . VAL A 1 111 ? -5.019 6.579 5.910 1.00 97.44 111 VAL A N 1
ATOM 822 C CA . VAL A 1 111 ? -6.025 5.580 6.310 1.00 97.44 111 VAL A CA 1
ATOM 823 C C . VAL A 1 111 ? -5.646 4.855 7.605 1.00 97.44 111 VAL A C 1
ATOM 825 O O . VAL A 1 111 ? -6.517 4.597 8.432 1.00 97.44 111 VAL A O 1
ATOM 828 N N . HIS A 1 112 ? -4.358 4.595 7.854 1.00 97.06 112 HIS A N 1
ATOM 829 C CA . HIS A 1 112 ? -3.910 3.985 9.114 1.00 97.06 112 HIS A CA 1
ATOM 830 C C . HIS A 1 112 ? -4.125 4.915 10.311 1.00 97.06 112 HIS A C 1
ATOM 832 O O . HIS A 1 112 ? -4.615 4.471 11.351 1.00 97.06 112 HIS A O 1
ATOM 838 N N . ILE A 1 113 ? -3.808 6.206 10.164 1.00 97.94 113 ILE A N 1
ATOM 839 C CA . ILE A 1 113 ? -4.084 7.216 11.192 1.00 97.94 113 ILE A CA 1
ATOM 840 C C . ILE A 1 113 ? -5.590 7.288 11.462 1.00 97.94 113 ILE A C 1
ATOM 842 O O . ILE A 1 113 ? -5.999 7.284 12.622 1.00 97.94 113 ILE A O 1
ATOM 846 N N . ALA A 1 114 ? -6.420 7.283 10.416 1.00 97.75 114 ALA A N 1
ATOM 847 C CA . ALA A 1 114 ? -7.871 7.295 10.561 1.00 97.75 114 ALA A CA 1
ATOM 848 C C . ALA A 1 114 ? -8.385 6.094 11.368 1.00 97.75 114 ALA A C 1
ATOM 850 O O . ALA A 1 114 ? -9.169 6.265 12.301 1.00 97.75 114 ALA A O 1
ATOM 851 N N . MET A 1 115 ? -7.896 4.888 11.070 1.00 97.62 115 MET A N 1
ATOM 852 C CA . MET A 1 115 ? -8.249 3.674 11.813 1.00 97.62 115 MET A CA 1
ATOM 853 C C . MET A 1 115 ? -7.869 3.770 13.296 1.00 97.62 115 MET A C 1
ATOM 855 O O . MET A 1 115 ? -8.677 3.427 14.157 1.00 97.62 115 MET A O 1
ATOM 859 N N . VAL A 1 116 ? -6.666 4.270 13.604 1.00 97.56 116 VAL A N 1
ATOM 860 C CA . VAL A 1 116 ? -6.197 4.491 14.985 1.00 97.56 116 VAL A CA 1
ATOM 861 C C . VAL A 1 116 ? -7.088 5.493 15.718 1.00 97.56 116 VAL A C 1
ATOM 863 O O . VAL A 1 116 ? -7.507 5.224 16.843 1.00 97.56 116 VAL A O 1
ATOM 866 N N . ILE A 1 117 ? -7.428 6.615 15.077 1.00 96.56 117 ILE A N 1
ATOM 867 C CA . ILE A 1 117 ? -8.320 7.635 15.645 1.00 96.56 117 ILE A CA 1
ATOM 868 C C . ILE A 1 117 ? -9.694 7.037 15.948 1.00 96.56 117 ILE A C 1
ATOM 870 O O . ILE A 1 117 ? -10.198 7.204 17.058 1.00 96.56 117 ILE A O 1
ATOM 874 N N . VAL A 1 118 ? -10.287 6.307 14.998 1.00 95.44 118 VAL A N 1
ATOM 875 C CA . VAL A 1 118 ? -11.610 5.692 15.183 1.00 95.44 118 VAL A CA 1
ATOM 876 C C . VAL A 1 118 ? -11.590 4.691 16.336 1.00 95.44 118 VAL A C 1
ATOM 878 O O . VAL A 1 118 ? -12.482 4.720 17.182 1.00 95.44 118 VAL A O 1
ATOM 881 N N . LEU A 1 119 ? -10.572 3.832 16.412 1.00 95.88 119 LEU A N 1
ATOM 882 C CA . LEU A 1 119 ? -10.433 2.876 17.512 1.00 95.88 119 LEU A CA 1
ATOM 883 C C . LEU A 1 119 ? -10.305 3.589 18.866 1.00 95.88 119 LEU A C 1
ATOM 885 O O . LEU A 1 119 ? -10.978 3.202 19.823 1.00 95.88 119 LEU A O 1
ATOM 889 N N . ALA A 1 120 ? -9.493 4.647 18.939 1.00 94.69 120 ALA A N 1
ATOM 890 C CA . ALA A 1 120 ? -9.282 5.413 20.165 1.00 94.69 120 ALA A CA 1
ATOM 891 C C . ALA A 1 120 ? -10.550 6.151 20.625 1.00 94.69 120 ALA A C 1
ATOM 893 O O . ALA A 1 120 ? -10.850 6.172 21.815 1.00 94.69 120 ALA A O 1
ATOM 894 N N . GLN A 1 121 ? -11.324 6.718 19.695 1.00 92.56 121 GLN A N 1
ATOM 895 C CA . GLN A 1 121 ? -12.571 7.425 20.005 1.00 92.56 121 GLN A CA 1
ATOM 896 C C . GLN A 1 121 ? -13.698 6.490 20.444 1.00 92.56 121 GLN A C 1
ATOM 898 O O . GLN A 1 121 ? -14.551 6.879 21.239 1.00 92.56 121 GLN A O 1
ATOM 903 N N . ARG A 1 122 ? -13.747 5.275 19.887 1.00 89.94 122 ARG A N 1
ATOM 904 C CA . ARG A 1 122 ? -14.848 4.334 20.131 1.00 89.94 122 ARG A CA 1
ATOM 905 C C . ARG A 1 122 ? -14.663 3.503 21.392 1.00 89.94 122 ARG A C 1
ATOM 907 O O . ARG A 1 122 ? -15.666 3.034 21.911 1.00 89.94 122 ARG A O 1
ATOM 914 N N . GLY A 1 123 ? -13.428 3.362 21.877 1.00 86.62 123 GLY A N 1
ATOM 915 C CA . GLY A 1 123 ? -13.097 2.573 23.060 1.00 86.62 123 GLY A CA 1
ATOM 916 C C . GLY A 1 123 ? -13.355 1.084 22.826 1.00 86.62 123 GLY A C 1
ATOM 917 O O . GLY A 1 123 ? -14.494 0.628 22.806 1.00 86.62 123 GLY A O 1
ATOM 918 N N . ILE A 1 124 ? -12.294 0.300 22.636 1.00 91.31 124 ILE A N 1
ATOM 919 C CA . ILE A 1 124 ? -12.426 -1.139 22.378 1.00 91.31 124 ILE A CA 1
ATOM 920 C C . ILE A 1 124 ? -12.104 -1.930 23.640 1.00 91.31 124 ILE A C 1
ATOM 922 O O . ILE A 1 124 ? -11.009 -1.811 24.185 1.00 91.31 124 ILE A O 1
ATOM 926 N N . THR A 1 125 ? -13.037 -2.782 24.062 1.00 90.19 125 THR A N 1
ATOM 927 C CA . THR A 1 125 ? -12.863 -3.686 25.204 1.00 90.19 125 THR A CA 1
ATOM 928 C C . THR A 1 125 ? -12.686 -5.124 24.728 1.00 90.19 125 THR A C 1
ATOM 930 O O . THR A 1 125 ? -13.504 -5.640 23.967 1.00 90.19 125 THR A O 1
ATOM 933 N N . 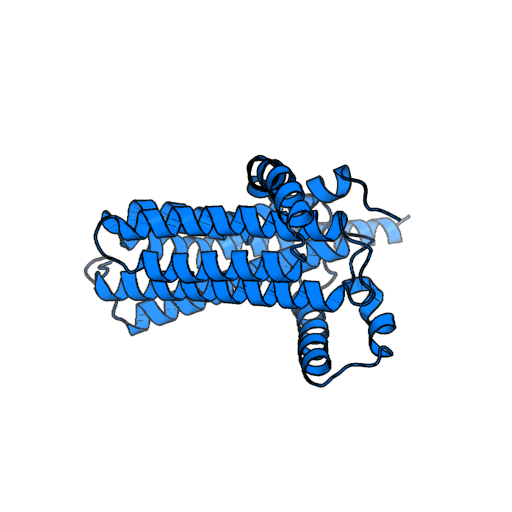ILE A 1 126 ? -11.633 -5.790 25.201 1.00 86.62 126 ILE A N 1
ATOM 934 C CA . ILE A 1 126 ? -11.357 -7.208 24.952 1.00 86.62 126 ILE A CA 1
ATOM 935 C C . ILE A 1 126 ? -11.225 -7.908 26.300 1.00 86.62 126 ILE A C 1
ATOM 937 O O . ILE A 1 126 ? -10.389 -7.533 27.115 1.00 86.62 126 ILE A O 1
ATOM 941 N N . GLY A 1 127 ? -12.053 -8.927 26.550 1.00 83.81 127 GLY A N 1
ATOM 942 C CA . GLY A 1 127 ? -11.949 -9.742 27.768 1.00 83.81 127 GLY A CA 1
ATOM 943 C C . GLY A 1 127 ? -12.067 -8.946 29.075 1.00 83.81 127 GLY A C 1
ATOM 944 O O . GLY A 1 127 ? -11.446 -9.311 30.064 1.00 83.81 127 GLY A O 1
ATOM 945 N N . GLY A 1 128 ? -12.817 -7.838 29.071 1.00 87.75 128 GLY A N 1
ATOM 946 C CA . GLY A 1 128 ? -12.972 -6.943 30.225 1.00 87.75 128 GLY A CA 1
ATOM 947 C C . GLY A 1 128 ? -11.899 -5.854 30.354 1.00 87.75 128 GLY A C 1
ATOM 948 O O . GLY A 1 128 ? -12.049 -4.969 31.190 1.00 87.75 128 GLY A O 1
ATOM 949 N N . TYR A 1 129 ? -10.861 -5.863 29.513 1.00 90.75 129 TYR A N 1
ATOM 950 C CA . TYR A 1 129 ? -9.850 -4.807 29.454 1.00 90.75 129 TYR A CA 1
ATOM 951 C C . TYR A 1 129 ? -10.135 -3.841 28.300 1.00 90.75 129 TYR A C 1
ATOM 953 O O . TYR A 1 129 ? -10.219 -4.255 27.141 1.00 90.75 129 TYR A O 1
ATOM 961 N N . THR A 1 130 ? -10.289 -2.554 28.606 1.00 93.38 130 THR A N 1
ATOM 962 C CA . THR A 1 130 ? -10.455 -1.499 27.596 1.00 93.38 130 THR A CA 1
ATOM 963 C C . THR A 1 130 ? -9.090 -0.992 27.159 1.00 93.38 130 THR A C 1
ATOM 965 O O . THR A 1 130 ? -8.317 -0.513 27.984 1.00 93.38 130 THR A O 1
ATOM 968 N N . LEU A 1 131 ? -8.807 -1.087 25.861 1.00 93.62 131 LEU A N 1
ATOM 969 C CA . LEU A 1 131 ? -7.570 -0.582 25.278 1.00 93.62 131 LEU A CA 1
ATOM 970 C C . LEU A 1 131 ? -7.502 0.942 25.426 1.00 93.62 131 LEU A C 1
ATOM 972 O O . LEU A 1 131 ? -8.431 1.651 25.032 1.00 93.62 131 LEU A O 1
ATOM 976 N N . GLY A 1 132 ? -6.388 1.439 25.957 1.00 94.31 132 GLY A N 1
ATOM 977 C CA . GLY A 1 132 ? -6.079 2.860 25.973 1.00 94.31 132 GLY A CA 1
ATOM 978 C C . GLY A 1 132 ? -5.552 3.353 24.623 1.00 94.31 132 GLY A C 1
ATOM 979 O O . GLY A 1 132 ? -5.286 2.595 23.685 1.00 94.31 132 GLY A O 1
ATOM 980 N N . GLY A 1 133 ? -5.390 4.674 24.515 1.00 94.00 133 GLY A N 1
ATOM 981 C CA . GLY A 1 133 ? -4.885 5.300 23.291 1.00 94.00 133 GLY A CA 1
ATOM 982 C C . GLY A 1 133 ? -3.450 4.886 22.947 1.00 94.00 133 GLY A C 1
ATOM 983 O O . GLY A 1 133 ? -3.111 4.793 21.769 1.00 94.00 133 GLY A O 1
ATOM 984 N N . PHE A 1 134 ? -2.618 4.596 23.953 1.00 94.25 134 PHE A N 1
ATOM 985 C CA . PHE A 1 134 ? -1.233 4.176 23.739 1.00 94.25 134 PHE A CA 1
ATOM 986 C C . PHE A 1 134 ? -1.151 2.765 23.143 1.00 94.25 134 PHE A C 1
ATOM 988 O O . PHE A 1 134 ? -0.420 2.546 22.179 1.00 94.25 134 PHE A O 1
ATOM 995 N N . GLU A 1 135 ? -1.949 1.823 23.643 1.00 95.25 135 GLU A N 1
ATOM 996 C CA . GLU A 1 135 ? -2.033 0.462 23.114 1.00 95.25 135 GLU A CA 1
ATOM 997 C C . GLU A 1 135 ? -2.526 0.471 21.663 1.00 95.25 135 GLU A C 1
ATOM 999 O O . GLU A 1 135 ? -1.933 -0.173 20.796 1.00 95.25 135 GLU A O 1
ATOM 1004 N N . ILE A 1 136 ? -3.571 1.253 21.372 1.00 96.44 136 ILE A N 1
ATOM 1005 C CA . ILE A 1 136 ? -4.113 1.405 20.014 1.00 96.44 136 ILE A CA 1
ATOM 1006 C C . ILE A 1 136 ? -3.070 2.030 19.081 1.00 96.44 136 ILE A C 1
ATOM 1008 O O . ILE A 1 136 ? -2.918 1.579 17.944 1.00 96.44 136 ILE A O 1
ATOM 1012 N N . PHE A 1 137 ? -2.315 3.024 19.556 1.00 96.06 137 PHE A N 1
ATOM 1013 C CA . PHE A 1 137 ? -1.213 3.613 18.800 1.00 96.06 137 PHE A CA 1
ATOM 1014 C C . PHE A 1 137 ? -0.134 2.575 18.462 1.00 96.06 137 PHE A C 1
ATOM 1016 O O . PHE A 1 137 ? 0.250 2.459 17.298 1.00 96.06 137 PHE A O 1
ATOM 1023 N N . LEU A 1 138 ? 0.312 1.772 19.435 1.00 97.25 138 LEU A N 1
ATOM 1024 C CA . LEU A 1 138 ? 1.304 0.716 19.202 1.00 97.25 138 LEU A CA 1
ATOM 1025 C C . LEU A 1 138 ? 0.808 -0.333 18.200 1.00 97.25 138 LEU A C 1
ATOM 1027 O O . LEU A 1 138 ? 1.565 -0.746 17.320 1.00 97.25 138 LEU A O 1
ATOM 1031 N N . ILE A 1 139 ? -0.464 -0.731 18.289 1.00 96.75 139 ILE A N 1
ATOM 1032 C CA . ILE A 1 139 ? -1.089 -1.655 17.333 1.00 96.75 139 ILE A CA 1
ATOM 1033 C C . ILE A 1 139 ? -1.127 -1.036 15.931 1.00 96.75 139 ILE A C 1
ATOM 1035 O O . ILE A 1 139 ? -0.781 -1.707 14.960 1.00 96.75 139 ILE A O 1
ATOM 1039 N N . GLY A 1 140 ? -1.489 0.244 15.818 1.00 96.88 140 GLY A N 1
ATOM 1040 C CA . GLY A 1 140 ? -1.485 0.974 14.551 1.00 96.88 140 GLY A CA 1
ATOM 1041 C C . GLY A 1 140 ? -0.097 1.042 13.913 1.00 96.88 140 GLY A C 1
ATOM 1042 O O . GLY A 1 140 ? 0.051 0.743 12.728 1.00 96.88 140 GLY A O 1
ATOM 1043 N N . VAL A 1 141 ? 0.937 1.354 14.704 1.00 97.38 141 VAL A N 1
ATOM 1044 C CA . VAL A 1 141 ? 2.340 1.360 14.255 1.00 97.38 141 VAL A CA 1
ATOM 1045 C C . VAL A 1 141 ? 2.774 -0.033 13.803 1.00 97.38 141 VAL A C 1
ATOM 1047 O O . VAL A 1 141 ? 3.327 -0.181 12.714 1.00 97.38 141 VAL A O 1
ATOM 1050 N N . ALA A 1 142 ? 2.486 -1.072 14.589 1.00 97.88 142 ALA A N 1
ATOM 1051 C CA . ALA A 1 142 ? 2.802 -2.450 14.222 1.00 97.88 142 ALA A CA 1
ATOM 1052 C C . ALA A 1 142 ? 2.089 -2.877 12.926 1.00 97.88 142 ALA A C 1
ATOM 1054 O O . ALA A 1 142 ? 2.691 -3.532 12.073 1.00 97.88 142 ALA A O 1
ATOM 1055 N N . GLY A 1 143 ? 0.833 -2.461 12.745 1.00 97.31 143 GLY A N 1
ATOM 1056 C CA . GLY A 1 143 ? 0.053 -2.684 11.530 1.00 97.31 143 GLY A CA 1
ATOM 1057 C C . GLY A 1 143 ? 0.675 -2.022 10.306 1.00 97.31 143 GLY A C 1
ATOM 1058 O O . GLY A 1 143 ? 0.871 -2.679 9.283 1.00 97.31 143 GLY A O 1
ATOM 1059 N N . PHE A 1 144 ? 1.064 -0.754 10.437 1.00 96.75 144 PHE A N 1
ATOM 1060 C CA . PHE A 1 144 ? 1.711 0.007 9.371 1.00 96.75 144 PHE A CA 1
ATOM 1061 C C . PHE A 1 144 ? 3.074 -0.582 8.979 1.00 96.75 144 PHE A C 1
ATOM 1063 O O . PHE A 1 144 ? 3.372 -0.742 7.794 1.00 96.75 144 PHE A O 1
ATOM 1070 N N . LEU A 1 145 ? 3.896 -0.972 9.960 1.00 95.81 145 LEU A N 1
ATOM 1071 C CA . LEU A 1 145 ? 5.183 -1.629 9.711 1.00 95.81 145 LEU A CA 1
ATOM 1072 C C . LEU A 1 145 ? 5.001 -3.003 9.051 1.00 95.81 145 LEU A C 1
ATOM 1074 O O . LEU A 1 145 ? 5.726 -3.333 8.112 1.00 95.81 145 LEU A O 1
ATOM 1078 N N . SER A 1 146 ? 4.008 -3.780 9.495 1.00 96.50 146 SER A N 1
ATOM 1079 C CA . SER A 1 146 ? 3.643 -5.061 8.882 1.00 96.50 146 SER A CA 1
ATOM 1080 C C . SER A 1 146 ? 3.239 -4.889 7.417 1.00 96.50 146 SER A C 1
ATOM 1082 O O . SER A 1 146 ? 3.747 -5.607 6.554 1.00 96.50 146 SER A O 1
ATOM 1084 N N . PHE A 1 147 ? 2.368 -3.922 7.114 1.00 95.31 147 PHE A N 1
ATOM 1085 C CA . PHE A 1 147 ? 2.018 -3.579 5.736 1.00 95.31 147 PHE A CA 1
ATOM 1086 C C . PHE A 1 147 ? 3.262 -3.192 4.933 1.00 95.31 147 PHE A C 1
ATOM 1088 O O . PHE A 1 147 ? 3.488 -3.730 3.853 1.00 95.31 147 PHE A O 1
ATOM 1095 N N . THR A 1 148 ? 4.084 -2.286 5.471 1.00 93.62 148 THR A N 1
ATOM 1096 C CA . THR A 1 148 ? 5.246 -1.734 4.761 1.00 93.62 148 THR A CA 1
ATOM 1097 C C . THR A 1 148 ? 6.221 -2.837 4.376 1.00 93.62 148 THR A C 1
ATOM 1099 O O . THR A 1 148 ? 6.728 -2.854 3.254 1.00 93.62 148 THR A O 1
ATOM 1102 N N . TRP A 1 149 ? 6.442 -3.802 5.272 1.00 94.44 149 TRP A N 1
ATOM 1103 C CA . TRP A 1 149 ? 7.252 -4.976 4.976 1.00 94.44 149 TRP A CA 1
ATOM 1104 C C . TRP A 1 149 ? 6.674 -5.793 3.815 1.00 94.44 149 TRP A C 1
ATOM 1106 O O . TRP A 1 149 ? 7.385 -6.046 2.843 1.00 94.44 149 TRP A O 1
ATOM 1116 N N . LYS A 1 150 ? 5.385 -6.149 3.872 1.00 94.88 150 LYS A N 1
ATOM 1117 C CA . LYS A 1 150 ? 4.712 -6.924 2.816 1.00 94.88 150 LYS A CA 1
ATOM 1118 C C . LYS A 1 150 ? 4.729 -6.219 1.463 1.00 94.88 150 LYS A C 1
ATOM 1120 O O . LYS A 1 150 ? 5.084 -6.837 0.462 1.00 94.88 150 LYS A O 1
ATOM 1125 N N . SER A 1 151 ? 4.416 -4.927 1.449 1.00 93.75 151 SER A N 1
ATOM 1126 C CA . SER A 1 151 ? 4.433 -4.107 0.238 1.00 93.75 151 SER A CA 1
ATOM 1127 C C . SER A 1 151 ? 5.838 -4.013 -0.358 1.00 93.75 151 SER A C 1
ATOM 1129 O O . SER A 1 151 ? 5.995 -4.140 -1.567 1.00 93.75 151 SER A O 1
ATOM 1131 N N . SER A 1 152 ? 6.870 -3.863 0.479 1.00 93.81 152 SER A N 1
ATOM 1132 C CA . SER A 1 152 ? 8.265 -3.793 0.017 1.00 93.81 152 SER A CA 1
ATOM 1133 C C . SER A 1 152 ? 8.748 -5.119 -0.575 1.00 93.81 152 SER A C 1
ATOM 1135 O O . SER A 1 152 ? 9.446 -5.119 -1.585 1.00 93.81 152 SER A O 1
ATOM 1137 N N . VAL A 1 153 ? 8.370 -6.255 0.025 1.00 94.69 153 VAL A N 1
ATOM 1138 C CA . VAL A 1 153 ? 8.704 -7.585 -0.516 1.00 94.69 153 VAL A CA 1
ATOM 1139 C C . VAL A 1 153 ? 7.994 -7.826 -1.847 1.00 94.69 153 VAL A C 1
ATOM 1141 O O . VAL A 1 153 ? 8.607 -8.334 -2.788 1.00 94.69 153 VAL A O 1
ATOM 1144 N N . LEU A 1 154 ? 6.713 -7.462 -1.946 1.00 94.06 154 LEU A N 1
ATOM 1145 C CA . LEU A 1 154 ? 5.968 -7.621 -3.189 1.00 94.06 154 LEU A CA 1
ATOM 1146 C C . LEU A 1 154 ? 6.529 -6.728 -4.303 1.00 94.06 154 LEU A C 1
ATOM 1148 O O . LEU A 1 154 ? 6.706 -7.218 -5.417 1.00 94.06 154 LEU A O 1
ATOM 1152 N N . ASP A 1 155 ? 6.825 -5.455 -4.019 1.00 93.38 155 ASP A N 1
ATOM 1153 C CA . ASP A 1 155 ? 7.409 -4.547 -5.012 1.00 93.38 155 ASP A CA 1
ATOM 1154 C C . ASP A 1 155 ? 8.799 -5.026 -5.455 1.00 93.38 155 ASP A C 1
ATOM 1156 O O . ASP A 1 155 ? 9.037 -5.118 -6.657 1.00 93.38 155 ASP A O 1
ATOM 1160 N N . ASP A 1 156 ? 9.671 -5.462 -4.536 1.00 93.44 156 ASP A N 1
ATOM 1161 C CA . ASP A 1 156 ? 10.971 -6.053 -4.893 1.00 93.44 156 ASP A CA 1
ATOM 1162 C C . ASP A 1 156 ? 10.824 -7.217 -5.886 1.00 93.44 156 ASP A C 1
ATOM 1164 O O . ASP A 1 156 ? 11.512 -7.267 -6.910 1.00 93.44 156 ASP A O 1
ATOM 1168 N N . MET A 1 157 ? 9.902 -8.148 -5.613 1.00 93.12 157 MET A N 1
ATOM 1169 C CA . MET A 1 157 ? 9.606 -9.259 -6.522 1.00 93.12 157 MET A CA 1
ATOM 1170 C C . MET A 1 157 ? 9.052 -8.762 -7.861 1.00 93.12 157 MET A C 1
ATOM 1172 O O . MET A 1 157 ? 9.505 -9.207 -8.918 1.00 93.12 157 MET A O 1
ATOM 1176 N N . LYS A 1 158 ? 8.097 -7.823 -7.830 1.00 92.25 158 LYS A N 1
ATOM 1177 C CA . LYS A 1 158 ? 7.455 -7.254 -9.022 1.00 92.25 158 LYS A CA 1
ATOM 1178 C C . LYS A 1 158 ? 8.477 -6.612 -9.951 1.00 92.25 158 LYS A C 1
ATOM 1180 O O . LYS A 1 158 ? 8.445 -6.852 -11.157 1.00 92.25 158 LYS A O 1
ATOM 1185 N N . GLN A 1 159 ? 9.386 -5.806 -9.407 1.00 91.81 159 GLN A N 1
ATOM 1186 C CA . GLN A 1 159 ? 10.366 -5.081 -10.211 1.00 91.81 159 GLN A CA 1
ATOM 1187 C C . GLN A 1 159 ? 11.424 -5.995 -10.809 1.00 91.81 159 GLN A C 1
ATOM 1189 O O . GLN A 1 159 ? 11.749 -5.832 -11.982 1.00 91.81 159 GLN A O 1
ATOM 1194 N N . ARG A 1 160 ? 11.896 -6.997 -10.060 1.00 90.06 160 ARG A N 1
ATOM 1195 C CA . ARG A 1 160 ? 12.839 -7.996 -10.582 1.00 90.06 160 ARG A CA 1
ATOM 1196 C C . ARG A 1 160 ? 12.277 -8.786 -11.753 1.00 90.06 160 ARG A C 1
ATOM 1198 O O . ARG A 1 160 ? 12.968 -9.012 -12.741 1.00 90.06 160 ARG A O 1
ATOM 1205 N N . LEU A 1 161 ? 11.019 -9.209 -11.638 1.00 89.81 161 LEU A N 1
ATOM 1206 C CA . LEU A 1 161 ? 10.353 -9.988 -12.680 1.00 89.81 161 LEU A CA 1
ATOM 1207 C C . LEU A 1 161 ? 9.976 -9.139 -13.898 1.00 89.81 161 LEU A C 1
ATOM 1209 O O . LEU A 1 161 ? 9.668 -9.696 -14.947 1.00 89.81 161 LEU A O 1
ATOM 1213 N N . LYS A 1 162 ? 10.023 -7.806 -13.791 1.00 89.31 162 LYS A N 1
ATOM 1214 C CA . LYS A 1 162 ? 9.720 -6.870 -14.875 1.00 89.31 162 LYS A CA 1
ATOM 1215 C C . LYS A 1 162 ? 11.011 -6.462 -15.602 1.00 89.31 162 LYS A C 1
ATOM 1217 O O . LYS A 1 162 ? 11.718 -5.573 -15.126 1.00 89.31 162 LYS A O 1
ATOM 1222 N N . PRO A 1 163 ? 11.303 -6.984 -16.812 1.00 85.12 163 PRO A N 1
ATOM 1223 C CA . PRO A 1 163 ? 12.587 -6.730 -17.481 1.00 85.12 163 PRO A CA 1
ATOM 1224 C C . PRO A 1 163 ? 12.841 -5.246 -17.759 1.00 85.12 163 PRO A C 1
ATOM 1226 O O . PRO A 1 163 ? 13.970 -4.769 -17.689 1.00 85.12 163 PRO A O 1
ATOM 1229 N N . SER A 1 164 ? 11.773 -4.496 -18.042 1.00 84.56 164 SER A N 1
ATOM 1230 C CA . SER A 1 164 ? 11.831 -3.063 -18.331 1.00 84.56 164 SER A CA 1
ATOM 1231 C C . SER A 1 164 ? 11.845 -2.173 -17.083 1.00 84.56 164 SER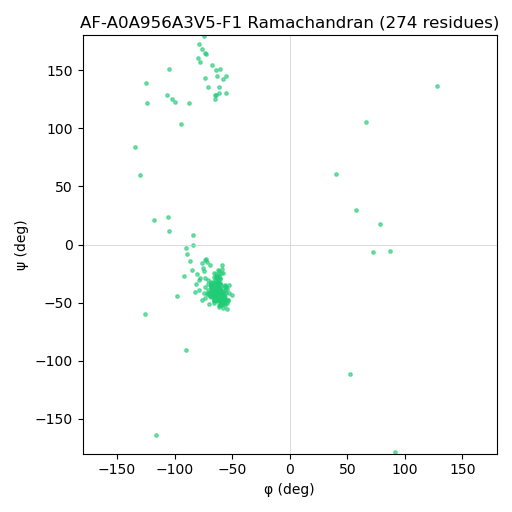 A C 1
ATOM 1233 O O . SER A 1 164 ? 11.641 -0.962 -17.221 1.00 84.56 164 SER A O 1
ATOM 1235 N N . SER A 1 165 ? 11.977 -2.737 -15.876 1.00 89.44 165 SER A N 1
ATOM 1236 C CA . SER A 1 165 ? 12.004 -1.944 -14.648 1.00 89.44 165 SER A CA 1
ATOM 1237 C C . SER A 1 165 ? 13.146 -0.925 -14.686 1.00 89.44 165 SER A C 1
ATOM 1239 O O . SER A 1 165 ? 14.234 -1.176 -15.211 1.00 89.44 165 SER A O 1
ATOM 1241 N N . CYS A 1 166 ? 12.894 0.268 -14.151 1.00 90.56 166 CYS A N 1
ATOM 1242 C CA . CYS A 1 166 ? 13.943 1.262 -13.951 1.00 90.56 166 CYS A CA 1
ATOM 1243 C C . CYS A 1 166 ? 14.934 0.837 -12.855 1.00 90.56 166 CYS A C 1
ATOM 1245 O O . CYS A 1 166 ? 16.059 1.323 -12.845 1.00 90.56 166 CYS A O 1
ATOM 1247 N N . ASP A 1 167 ? 14.578 -0.114 -11.993 1.00 92.38 167 ASP A N 1
ATOM 1248 C CA . ASP A 1 167 ? 15.433 -0.569 -10.890 1.00 92.38 167 ASP A CA 1
ATOM 1249 C C . ASP A 1 167 ? 16.697 -1.268 -11.402 1.00 92.38 167 ASP A C 1
ATOM 1251 O O . ASP A 1 167 ? 17.759 -1.169 -10.794 1.00 92.38 167 ASP A O 1
ATOM 1255 N N . HIS A 1 168 ? 16.627 -1.872 -12.592 1.00 90.56 168 HIS A N 1
ATOM 1256 C CA . HIS A 1 168 ? 17.779 -2.481 -13.264 1.00 90.56 168 HIS A CA 1
ATOM 1257 C C . HIS A 1 168 ? 18.772 -1.456 -13.836 1.00 90.56 168 HIS A C 1
ATOM 1259 O O . HIS A 1 168 ? 19.875 -1.823 -14.228 1.00 90.56 168 HIS A O 1
ATOM 1265 N N . ARG A 1 169 ? 18.394 -0.172 -13.905 1.00 91.56 169 ARG A N 1
ATOM 1266 C CA . ARG A 1 169 ? 19.141 0.894 -14.598 1.00 91.56 169 ARG A CA 1
ATOM 1267 C C . ARG A 1 169 ? 19.614 2.006 -13.659 1.00 91.56 169 ARG A C 1
ATOM 1269 O O . ARG A 1 169 ? 19.919 3.110 -14.099 1.00 91.56 169 ARG A O 1
ATOM 1276 N N . ILE A 1 170 ? 19.707 1.722 -12.357 1.00 92.44 170 ILE A N 1
ATOM 1277 C CA . ILE A 1 170 ? 20.130 2.695 -11.334 1.00 92.44 170 ILE A CA 1
ATOM 1278 C C . ILE A 1 170 ? 21.471 3.360 -11.684 1.00 92.44 170 ILE A C 1
ATOM 1280 O O . ILE A 1 170 ? 21.604 4.577 -11.529 1.00 92.44 170 ILE A O 1
ATOM 1284 N N . GLU A 1 171 ? 22.449 2.594 -12.179 1.00 92.25 171 GLU A N 1
ATOM 1285 C CA . GLU A 1 171 ? 23.769 3.133 -12.538 1.00 92.25 171 GLU A CA 1
ATOM 1286 C C . GLU A 1 171 ? 23.707 4.084 -13.742 1.00 92.25 171 GLU A C 1
ATOM 1288 O O . GLU A 1 171 ? 24.360 5.129 -13.728 1.00 92.25 171 GLU A O 1
ATOM 1293 N N . GLU A 1 172 ? 22.852 3.804 -14.733 1.00 92.44 172 GLU A N 1
ATOM 1294 C CA . GLU A 1 172 ? 22.623 4.709 -15.871 1.00 92.44 172 GLU A CA 1
ATOM 1295 C C . GLU A 1 172 ? 22.084 6.062 -15.398 1.00 92.44 172 GLU A C 1
ATOM 1297 O O . GLU A 1 172 ? 22.474 7.120 -15.890 1.00 92.44 172 GLU A O 1
ATOM 1302 N N . TYR A 1 173 ? 21.206 6.048 -14.394 1.00 93.81 173 TYR A N 1
ATOM 1303 C CA . TYR A 1 173 ? 20.615 7.270 -13.866 1.00 93.81 173 TYR A CA 1
ATOM 1304 C C . TYR A 1 173 ? 21.576 8.062 -12.997 1.00 93.81 173 TYR A C 1
ATOM 1306 O O . TYR A 1 173 ? 21.368 9.260 -12.817 1.00 93.81 173 TYR A O 1
ATOM 1314 N N . ARG A 1 174 ? 22.638 7.455 -12.463 1.00 92.12 174 ARG A N 1
ATOM 1315 C CA . ARG A 1 174 ? 23.562 8.119 -11.536 1.00 92.12 174 ARG A CA 1
ATOM 1316 C C . ARG A 1 174 ? 24.263 9.317 -12.173 1.00 92.12 174 ARG A C 1
ATOM 1318 O O . ARG A 1 174 ? 24.383 10.354 -11.521 1.00 92.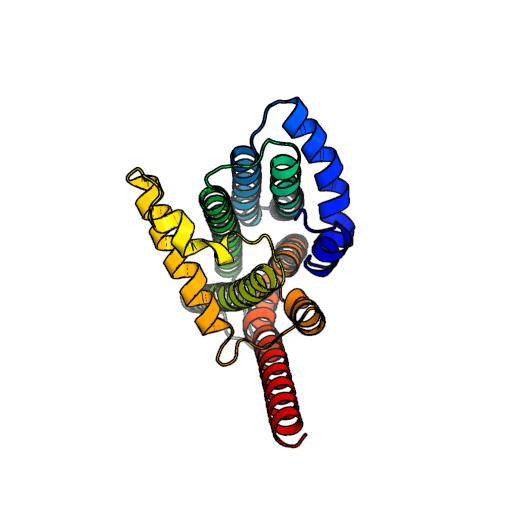12 174 ARG A O 1
ATOM 1325 N N . SER A 1 175 ? 24.620 9.199 -13.450 1.00 90.31 175 SER A N 1
ATOM 1326 C CA . SER A 1 175 ? 25.290 10.232 -14.251 1.00 90.31 175 SER A CA 1
ATOM 1327 C C . SER A 1 175 ? 24.363 11.364 -14.717 1.00 90.31 175 SER A C 1
ATOM 1329 O O . SER A 1 175 ? 24.844 12.430 -15.099 1.00 90.31 175 SER A O 1
ATOM 1331 N N . GLN A 1 176 ? 23.038 11.179 -14.654 1.00 93.12 176 GLN A N 1
ATOM 1332 C CA . GLN A 1 176 ? 22.081 12.214 -15.053 1.00 93.12 176 GLN A CA 1
ATOM 1333 C C . GLN A 1 176 ? 22.228 13.466 -14.179 1.00 93.12 176 GLN A C 1
ATOM 1335 O O . GLN A 1 176 ? 22.286 13.376 -12.945 1.00 93.12 176 GLN A O 1
ATOM 1340 N N . LYS A 1 177 ? 22.212 14.645 -14.812 1.00 93.00 177 LYS A N 1
ATOM 1341 C CA . LYS A 1 177 ? 22.171 15.936 -14.115 1.00 93.00 177 LYS A CA 1
ATOM 1342 C C . LYS A 1 177 ? 20.845 16.065 -13.359 1.00 93.00 177 LYS A C 1
ATOM 1344 O O . LYS A 1 177 ? 19.784 15.946 -13.962 1.00 93.00 177 LYS A O 1
ATOM 1349 N N . LYS A 1 178 ? 20.920 16.323 -12.050 1.00 94.62 178 LYS A N 1
ATOM 1350 C CA . LYS A 1 178 ? 19.763 16.404 -11.143 1.00 94.62 178 LYS A CA 1
ATOM 1351 C C . LYS A 1 178 ? 19.735 17.729 -10.398 1.00 94.62 178 LYS A C 1
ATOM 1353 O O . LYS A 1 178 ? 20.778 18.195 -9.924 1.00 94.62 178 LYS A O 1
ATOM 1358 N N . ASN A 1 179 ? 18.545 18.303 -10.253 1.00 95.81 179 ASN A N 1
ATOM 1359 C CA . ASN A 1 179 ? 18.311 19.409 -9.323 1.00 95.81 179 ASN A CA 1
ATOM 1360 C C . ASN A 1 179 ? 18.266 18.909 -7.857 1.00 95.81 179 ASN A C 1
ATOM 1362 O O . ASN A 1 179 ? 18.456 17.723 -7.591 1.00 95.81 179 ASN A O 1
ATOM 1366 N N . LEU A 1 180 ? 18.064 19.804 -6.884 1.00 95.12 180 LEU A N 1
ATOM 1367 C CA . LEU A 1 180 ? 18.082 19.435 -5.460 1.00 95.12 180 LEU A CA 1
ATOM 1368 C C . LEU A 1 180 ? 16.968 18.443 -5.084 1.00 95.12 180 LEU A C 1
ATOM 1370 O O . LEU A 1 180 ? 17.231 17.455 -4.402 1.00 95.12 180 LEU A O 1
ATOM 1374 N N . PHE A 1 181 ? 15.749 18.678 -5.567 1.00 92.31 181 PHE A N 1
ATOM 1375 C CA . PHE A 1 181 ? 14.608 17.796 -5.325 1.00 92.31 181 PHE A CA 1
ATOM 1376 C C . PHE A 1 181 ? 14.819 16.414 -5.957 1.00 92.31 181 PHE A C 1
ATOM 1378 O O . PHE A 1 181 ? 14.585 15.384 -5.338 1.00 92.31 181 PHE A O 1
ATOM 1385 N N . GLU A 1 182 ? 15.369 16.374 -7.163 1.00 94.19 182 GLU A N 1
ATOM 1386 C CA . GLU A 1 182 ? 15.729 15.145 -7.861 1.00 94.19 182 GLU A CA 1
ATOM 1387 C C . GLU A 1 182 ? 16.858 14.384 -7.170 1.00 94.19 182 GLU A C 1
ATOM 1389 O O . GLU A 1 182 ? 16.840 13.158 -7.160 1.00 94.19 182 GLU A O 1
ATOM 1394 N N . LYS A 1 183 ? 17.826 15.076 -6.559 1.00 95.00 183 LYS A N 1
ATOM 1395 C CA . LYS A 1 183 ? 18.843 14.430 -5.715 1.00 95.00 183 LYS A CA 1
ATOM 1396 C C . LYS A 1 183 ? 18.208 13.776 -4.491 1.00 95.00 183 LYS A C 1
ATOM 1398 O O . LYS A 1 183 ? 18.581 12.655 -4.162 1.00 95.00 183 LYS A O 1
ATOM 1403 N N . PHE A 1 184 ? 17.250 14.451 -3.858 1.00 94.75 184 PHE A N 1
ATOM 1404 C CA . PHE A 1 184 ? 16.475 13.900 -2.749 1.00 94.75 184 PHE A CA 1
ATOM 1405 C C . PHE A 1 184 ? 15.688 12.656 -3.188 1.00 94.75 184 PHE A C 1
ATOM 1407 O O . PHE A 1 184 ? 15.884 11.584 -2.622 1.00 94.75 184 PHE A O 1
ATOM 1414 N N . LEU A 1 185 ? 14.885 12.755 -4.251 1.00 94.75 185 LEU A N 1
ATOM 1415 C CA . LEU A 1 185 ? 14.118 11.622 -4.775 1.00 94.75 185 LEU A CA 1
ATOM 1416 C C . LEU A 1 185 ? 15.026 10.458 -5.181 1.00 94.75 185 LEU A C 1
ATOM 1418 O O . LEU A 1 185 ? 14.742 9.311 -4.858 1.00 94.75 185 LEU A O 1
ATOM 1422 N N . PHE A 1 186 ? 16.143 10.741 -5.851 1.00 96.06 186 PHE A N 1
ATOM 1423 C CA . PHE A 1 186 ? 17.081 9.709 -6.283 1.00 96.06 186 PHE A CA 1
ATOM 1424 C C . PHE A 1 186 ? 17.799 9.040 -5.105 1.00 96.06 186 PHE A C 1
ATOM 1426 O O . PHE A 1 186 ? 18.052 7.838 -5.142 1.00 96.06 186 PHE A O 1
ATOM 1433 N N . PHE A 1 187 ? 18.107 9.789 -4.042 1.00 95.69 187 PHE A N 1
ATOM 1434 C CA . PHE A 1 187 ? 18.626 9.216 -2.802 1.00 95.69 187 PHE A CA 1
ATOM 1435 C C . PHE A 1 187 ? 17.632 8.214 -2.204 1.00 95.69 187 PHE A C 1
ATOM 1437 O O . PHE A 1 187 ? 18.014 7.076 -1.928 1.00 95.69 187 PHE A O 1
ATOM 1444 N N . PHE A 1 188 ? 16.360 8.606 -2.075 1.00 94.94 188 PHE A N 1
ATOM 1445 C CA . PHE A 1 188 ? 15.308 7.720 -1.576 1.00 94.94 188 PHE A CA 1
ATOM 1446 C C . PHE A 1 188 ? 15.067 6.530 -2.497 1.00 94.94 188 PHE A C 1
ATOM 1448 O O . PHE A 1 188 ? 14.907 5.425 -1.998 1.00 94.94 188 PHE A O 1
ATOM 1455 N N . PHE A 1 189 ? 15.142 6.716 -3.814 1.00 95.44 189 PHE A N 1
ATOM 1456 C CA . PHE A 1 189 ? 15.040 5.633 -4.788 1.00 95.44 189 PHE A CA 1
ATOM 1457 C C . PHE A 1 189 ? 16.099 4.556 -4.565 1.00 95.44 189 PHE A C 1
ATOM 1459 O O . PHE A 1 189 ? 15.772 3.386 -4.379 1.00 95.44 189 PHE A O 1
ATOM 1466 N N . VAL A 1 190 ? 17.374 4.949 -4.521 1.00 94.81 190 VAL A N 1
ATOM 1467 C CA . VAL A 1 190 ? 18.480 4.005 -4.314 1.00 94.81 190 VAL A CA 1
ATOM 1468 C C . VAL A 1 190 ? 18.396 3.354 -2.935 1.00 94.81 190 VAL A C 1
ATOM 1470 O O . VAL A 1 190 ? 18.659 2.159 -2.802 1.00 94.81 190 VAL A O 1
ATOM 1473 N N . TRP A 1 191 ? 18.045 4.128 -1.906 1.00 94.31 191 TRP A N 1
ATOM 1474 C CA . TRP A 1 191 ? 17.863 3.608 -0.556 1.00 94.31 191 TRP A CA 1
ATOM 1475 C C . TRP A 1 191 ? 16.722 2.586 -0.494 1.00 94.31 191 TRP A C 1
ATOM 1477 O O . TRP A 1 191 ? 16.920 1.500 0.048 1.00 94.31 191 TRP A O 1
ATOM 1487 N N . TYR A 1 192 ? 15.573 2.906 -1.090 1.00 93.56 192 TYR A N 1
ATOM 1488 C CA . TYR A 1 192 ? 14.379 2.069 -1.105 1.00 93.56 192 TYR A CA 1
ATOM 1489 C C . TYR A 1 192 ? 14.659 0.742 -1.797 1.00 93.56 192 TYR A C 1
ATOM 1491 O O . TYR A 1 192 ? 14.481 -0.298 -1.174 1.00 93.56 192 TYR A O 1
ATOM 1499 N N . VAL A 1 193 ? 15.205 0.767 -3.020 1.00 92.38 193 VAL A N 1
ATOM 1500 C CA . VAL A 1 193 ? 15.534 -0.462 -3.759 1.00 92.38 193 VAL A CA 1
ATOM 1501 C C . VAL A 1 193 ? 16.469 -1.348 -2.931 1.00 92.38 193 VAL A C 1
ATOM 1503 O O . VAL A 1 193 ? 16.144 -2.500 -2.661 1.00 92.38 193 VAL A O 1
ATOM 1506 N N . LYS A 1 194 ? 17.571 -0.799 -2.404 1.00 90.44 194 LYS A N 1
ATOM 1507 C CA . LYS A 1 194 ? 18.520 -1.563 -1.570 1.00 90.44 194 LYS A CA 1
ATOM 1508 C C . LYS A 1 194 ? 17.924 -2.070 -0.257 1.00 90.44 194 LYS A C 1
ATOM 1510 O O . LYS A 1 194 ? 18.418 -3.047 0.304 1.00 90.44 194 LYS A O 1
ATOM 1515 N N . ASN A 1 195 ? 16.929 -1.385 0.299 1.00 91.19 195 ASN A N 1
ATOM 1516 C CA . ASN A 1 195 ? 16.293 -1.802 1.542 1.00 91.19 195 ASN A CA 1
ATOM 1517 C C . ASN A 1 195 ? 15.229 -2.881 1.299 1.00 91.19 195 ASN A C 1
ATOM 1519 O O . ASN A 1 195 ? 15.190 -3.867 2.033 1.00 91.19 195 ASN A O 1
ATOM 1523 N N . SER A 1 196 ? 14.429 -2.750 0.240 1.00 88.38 196 SER A N 1
ATOM 1524 C CA . SER A 1 196 ? 13.462 -3.765 -0.197 1.00 88.38 196 SER A CA 1
ATOM 1525 C C . SER A 1 196 ? 14.149 -5.095 -0.534 1.00 88.38 196 SER A C 1
ATOM 1527 O O . SER A 1 196 ? 13.651 -6.169 -0.180 1.00 88.38 196 SER A O 1
ATOM 1529 N N . GLU A 1 197 ? 15.368 -5.031 -1.078 1.00 84.81 197 GLU A N 1
ATOM 1530 C CA . GLU A 1 197 ? 16.245 -6.192 -1.268 1.00 84.81 197 GLU A CA 1
ATOM 1531 C C . GLU A 1 197 ? 16.530 -6.940 0.041 1.00 84.81 197 GLU A C 1
ATOM 1533 O O . GLU A 1 197 ? 16.393 -8.164 0.117 1.00 84.81 197 GLU A O 1
ATOM 1538 N N . LYS A 1 198 ? 16.890 -6.205 1.100 1.00 88.00 198 LYS A N 1
ATOM 1539 C CA . LYS A 1 198 ? 17.180 -6.785 2.421 1.00 88.00 198 LYS A CA 1
ATOM 1540 C C . LYS A 1 198 ? 15.940 -7.409 3.053 1.00 88.00 198 LYS A C 1
ATOM 1542 O O . LYS A 1 198 ? 16.047 -8.461 3.678 1.00 88.00 198 LYS A O 1
ATOM 1547 N N . LEU A 1 199 ? 14.778 -6.780 2.879 1.00 87.06 199 LEU A N 1
ATOM 1548 C CA . LEU A 1 199 ? 13.504 -7.239 3.441 1.00 87.06 199 LEU A CA 1
ATOM 1549 C C . LEU A 1 199 ? 12.994 -8.537 2.802 1.00 87.06 199 LEU A C 1
ATOM 1551 O O . LEU A 1 199 ? 12.379 -9.358 3.484 1.00 87.06 199 LEU A O 1
ATOM 1555 N N . THR A 1 200 ? 13.280 -8.745 1.517 1.00 87.06 200 THR A N 1
ATOM 1556 C CA . THR A 1 200 ? 12.984 -10.003 0.805 1.00 87.06 200 THR A CA 1
ATOM 1557 C C . THR A 1 200 ? 13.904 -11.136 1.284 1.00 87.06 200 THR A C 1
ATOM 1559 O O . THR A 1 200 ? 13.507 -12.306 1.366 1.00 87.06 200 THR A O 1
ATOM 1562 N N . GLY A 1 201 ? 15.121 -10.786 1.704 1.00 82.38 201 GLY A N 1
ATOM 1563 C CA . GLY A 1 201 ? 16.076 -11.674 2.357 1.00 82.38 201 GLY A CA 1
ATOM 1564 C C . GLY A 1 201 ? 17.048 -12.379 1.400 1.00 82.38 201 GLY A C 1
ATOM 1565 O O . GLY A 1 201 ? 17.033 -12.145 0.189 1.00 82.38 201 GLY A O 1
ATOM 1566 N N . PRO A 1 202 ? 17.930 -13.239 1.942 1.00 73.31 202 PRO A N 1
ATOM 1567 C CA . PRO A 1 202 ? 19.057 -13.812 1.209 1.00 73.31 202 PRO A CA 1
ATOM 1568 C C . PRO A 1 202 ? 18.603 -14.678 0.033 1.00 73.31 202 PRO A C 1
ATOM 1570 O O . PRO A 1 202 ? 17.569 -15.347 0.099 1.00 73.31 202 PRO A O 1
ATOM 1573 N N . GLY A 1 203 ? 19.380 -14.636 -1.052 1.00 70.88 203 GLY A N 1
ATOM 1574 C CA . GLY A 1 203 ? 19.087 -15.338 -2.304 1.00 70.88 203 GLY A CA 1
ATOM 1575 C C . GLY A 1 203 ? 17.934 -14.742 -3.115 1.00 70.88 203 GLY A C 1
ATOM 1576 O O . GLY A 1 203 ? 17.714 -15.196 -4.230 1.00 70.88 203 GLY A O 1
ATOM 1577 N N . ARG A 1 204 ? 17.216 -13.736 -2.578 1.00 75.69 204 ARG A N 1
ATOM 1578 C CA . ARG A 1 204 ? 16.056 -13.074 -3.205 1.00 75.69 204 ARG A CA 1
ATOM 1579 C C . ARG A 1 204 ? 15.156 -14.102 -3.905 1.00 75.69 204 ARG A C 1
ATOM 1581 O O . ARG A 1 204 ? 14.981 -14.049 -5.121 1.00 75.69 204 ARG A O 1
ATOM 1588 N N . PRO A 1 205 ? 14.605 -15.068 -3.156 1.00 74.94 205 PRO A N 1
ATOM 1589 C CA . PRO A 1 205 ? 13.832 -16.150 -3.745 1.00 74.94 205 PRO A CA 1
ATOM 1590 C C . PRO A 1 205 ? 12.615 -15.591 -4.494 1.00 74.94 205 PRO A C 1
ATOM 1592 O O . PRO A 1 205 ? 12.065 -14.552 -4.116 1.00 74.94 205 PRO A O 1
ATOM 1595 N N . GLY A 1 206 ? 12.173 -16.306 -5.522 1.00 72.94 206 GLY A N 1
ATOM 1596 C CA . GLY A 1 206 ? 10.849 -16.114 -6.099 1.00 72.94 206 GLY A CA 1
ATOM 1597 C C . GLY A 1 206 ? 10.821 -15.900 -7.607 1.00 72.94 206 GLY A C 1
ATOM 1598 O O . GLY A 1 206 ? 11.600 -15.133 -8.168 1.00 72.94 206 GLY A O 1
ATOM 1599 N N . GLY A 1 207 ? 9.858 -16.579 -8.227 1.00 85.00 207 GLY A N 1
ATOM 1600 C CA . GLY A 1 207 ? 9.392 -16.367 -9.595 1.00 85.00 207 GLY A CA 1
ATOM 1601 C C . GLY A 1 207 ? 7.930 -15.908 -9.609 1.00 85.00 207 GLY A C 1
ATOM 1602 O O . GLY A 1 207 ? 7.376 -15.532 -8.574 1.00 85.00 207 GLY A O 1
ATOM 1603 N N . TYR A 1 208 ? 7.273 -15.996 -10.766 1.00 88.25 208 TYR A N 1
ATOM 1604 C CA . TYR A 1 208 ? 5.862 -15.613 -10.922 1.00 88.25 208 TYR A CA 1
ATOM 1605 C C . TYR A 1 208 ? 4.914 -16.326 -9.945 1.00 88.25 208 TYR A C 1
ATOM 1607 O O . TYR A 1 208 ? 3.967 -15.715 -9.448 1.00 88.25 208 TYR A O 1
ATOM 1615 N N . GLU A 1 209 ? 5.171 -17.599 -9.624 1.00 89.19 209 GLU A N 1
ATOM 1616 C CA . GLU A 1 209 ? 4.351 -18.349 -8.665 1.00 89.19 209 GLU A CA 1
ATOM 1617 C C . GLU A 1 209 ? 4.467 -17.776 -7.246 1.00 89.19 209 GLU A C 1
ATOM 1619 O O . GLU A 1 209 ? 3.458 -17.493 -6.598 1.00 89.19 209 GLU A O 1
ATOM 1624 N N . THR A 1 210 ? 5.696 -17.543 -6.776 1.00 91.88 210 THR A N 1
ATOM 1625 C CA . THR A 1 210 ? 5.947 -16.941 -5.461 1.00 91.88 210 THR A CA 1
ATOM 1626 C C . THR A 1 210 ? 5.361 -15.538 -5.388 1.00 91.88 210 THR A C 1
ATOM 1628 O O . THR A 1 210 ? 4.683 -15.216 -4.415 1.00 91.88 210 THR A O 1
ATOM 1631 N N . PHE A 1 211 ? 5.540 -14.731 -6.440 1.00 93.00 211 PHE A N 1
ATOM 1632 C CA . PHE A 1 211 ? 4.909 -13.418 -6.545 1.00 93.00 211 PHE A CA 1
ATOM 1633 C C . PHE A 1 211 ? 3.392 -13.520 -6.356 1.00 93.00 211 PHE A C 1
ATOM 1635 O O . PHE A 1 211 ? 2.820 -12.803 -5.539 1.00 93.00 211 PHE A O 1
ATOM 1642 N N . ARG A 1 212 ? 2.730 -14.458 -7.045 1.00 92.12 212 ARG A N 1
ATOM 1643 C CA . ARG A 1 212 ? 1.276 -14.637 -6.949 1.00 92.12 212 ARG A CA 1
ATOM 1644 C C . ARG A 1 212 ? 0.817 -15.024 -5.543 1.00 92.12 212 ARG A C 1
ATOM 1646 O O . ARG A 1 212 ? -0.259 -14.598 -5.129 1.00 92.12 212 ARG A O 1
ATOM 1653 N N . GLN A 1 213 ? 1.605 -15.822 -4.826 1.00 93.50 213 GLN A N 1
ATOM 1654 C CA . GLN A 1 213 ? 1.328 -16.197 -3.437 1.00 93.50 213 GLN A CA 1
ATOM 1655 C C . GLN A 1 213 ? 1.484 -14.996 -2.496 1.00 93.50 213 GLN A C 1
ATOM 1657 O O . GLN A 1 213 ? 0.606 -14.765 -1.666 1.00 93.50 213 GLN A O 1
ATOM 1662 N N . VAL A 1 214 ? 2.550 -14.206 -2.654 1.00 94.06 214 VAL A N 1
ATOM 1663 C CA . VAL A 1 214 ? 2.810 -12.999 -1.846 1.00 94.06 214 VAL A CA 1
ATOM 1664 C C . VAL A 1 214 ? 1.801 -11.883 -2.142 1.00 94.06 214 VAL A C 1
ATOM 1666 O O . VAL A 1 214 ? 1.390 -11.170 -1.230 1.00 94.06 214 VAL A O 1
ATOM 1669 N N . ALA A 1 215 ? 1.326 -11.775 -3.386 1.00 93.56 215 ALA A N 1
ATOM 1670 C CA . ALA A 1 215 ? 0.361 -10.767 -3.830 1.00 93.56 215 ALA A CA 1
ATOM 1671 C C . ALA A 1 215 ? -0.973 -10.805 -3.071 1.00 93.56 215 ALA A C 1
ATOM 1673 O O . ALA A 1 215 ? -1.683 -9.809 -3.044 1.00 93.56 215 ALA A O 1
ATOM 1674 N N . VAL A 1 216 ? -1.321 -11.925 -2.428 1.00 91.25 216 VAL A N 1
ATOM 1675 C CA . VAL A 1 216 ? -2.520 -12.028 -1.573 1.00 91.25 216 VAL A CA 1
ATOM 1676 C C . VAL A 1 216 ? -2.437 -11.090 -0.365 1.00 91.25 216 VAL A C 1
ATOM 1678 O O . VAL A 1 216 ? -3.457 -10.627 0.136 1.00 91.25 216 VAL A O 1
ATOM 1681 N N . THR A 1 217 ? -1.223 -10.791 0.091 1.00 91.12 217 THR A N 1
ATOM 1682 C CA . THR A 1 217 ? -0.954 -9.837 1.170 1.00 91.12 217 THR A CA 1
ATOM 1683 C C . THR A 1 217 ? -0.385 -8.521 0.634 1.00 91.12 217 THR A C 1
ATOM 1685 O O . THR A 1 217 ? 0.358 -7.838 1.336 1.00 91.12 217 THR A O 1
ATOM 1688 N N . GLY A 1 218 ? -0.663 -8.211 -0.635 1.00 91.19 218 GLY A N 1
ATOM 1689 C CA . GLY A 1 218 ? -0.182 -7.018 -1.316 1.00 91.19 218 GLY A CA 1
ATOM 1690 C C . GLY A 1 218 ? -0.915 -5.733 -0.919 1.00 91.19 218 GLY A C 1
ATOM 1691 O O . GLY A 1 218 ? -1.943 -5.784 -0.229 1.00 91.19 218 GLY A O 1
ATOM 1692 N N . PRO A 1 219 ? -0.371 -4.571 -1.322 1.00 92.69 219 PRO A N 1
ATOM 1693 C CA . PRO A 1 219 ? -0.938 -3.265 -1.023 1.00 92.69 219 PRO A CA 1
ATOM 1694 C C . PRO A 1 219 ? -2.378 -3.116 -1.520 1.00 92.69 219 PRO A C 1
ATOM 1696 O O . PRO A 1 219 ? -3.222 -2.666 -0.741 1.00 92.69 219 PRO A O 1
ATOM 1699 N N . THR A 1 220 ? -2.708 -3.565 -2.736 1.00 93.69 220 THR A N 1
ATOM 1700 C CA . THR A 1 220 ? -4.073 -3.440 -3.271 1.00 93.69 220 THR A CA 1
ATOM 1701 C C . THR A 1 220 ? -5.075 -4.212 -2.415 1.00 93.69 220 THR A C 1
ATOM 1703 O O . THR A 1 220 ? -6.104 -3.666 -2.012 1.00 93.69 220 THR A O 1
ATOM 1706 N N . HIS A 1 221 ? -4.781 -5.472 -2.074 1.00 92.88 221 HIS A N 1
ATOM 1707 C CA . HIS A 1 221 ? -5.675 -6.262 -1.214 1.00 92.88 221 HIS A CA 1
ATOM 1708 C C . HIS A 1 221 ? -5.838 -5.638 0.176 1.00 92.88 221 HIS A C 1
ATOM 1710 O O . HIS A 1 221 ? -6.933 -5.671 0.735 1.00 92.88 221 HIS A O 1
ATOM 1716 N N . HIS A 1 222 ? -4.778 -5.041 0.723 1.00 94.88 222 HIS A N 1
ATOM 1717 C CA . HIS A 1 222 ? -4.833 -4.321 1.990 1.00 94.88 222 HIS A CA 1
ATOM 1718 C C . HIS A 1 222 ? -5.728 -3.076 1.914 1.00 94.88 222 HIS A C 1
ATOM 1720 O O . HIS A 1 222 ? -6.587 -2.906 2.777 1.00 94.88 222 HIS A O 1
ATOM 1726 N N . LEU A 1 223 ? -5.598 -2.246 0.876 1.00 95.88 223 LEU A N 1
ATOM 1727 C CA . LEU A 1 223 ? -6.448 -1.064 0.685 1.00 95.88 223 LEU A CA 1
ATOM 1728 C C . LEU A 1 223 ? -7.922 -1.450 0.501 1.00 95.88 223 LEU A C 1
ATOM 1730 O O . LEU A 1 223 ? -8.800 -0.850 1.121 1.00 95.88 223 LEU A O 1
ATOM 1734 N N . VAL A 1 224 ? -8.200 -2.506 -0.267 1.00 95.62 224 VAL A N 1
ATOM 1735 C CA . VAL A 1 224 ? -9.561 -3.043 -0.426 1.00 95.62 224 VAL A CA 1
ATOM 1736 C C . VAL A 1 224 ? -10.099 -3.587 0.899 1.00 95.62 224 V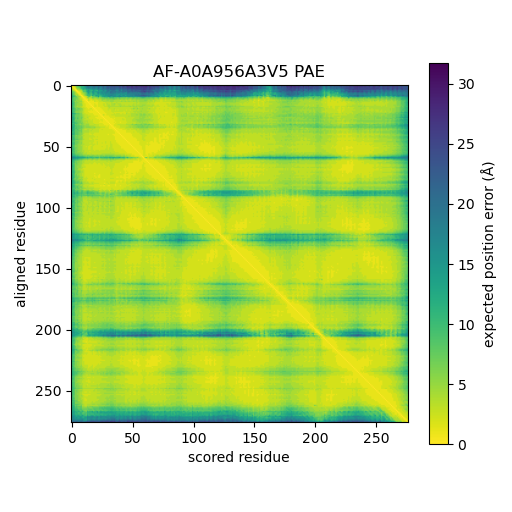AL A C 1
ATOM 1738 O O . VAL A 1 224 ? -11.240 -3.306 1.259 1.00 95.62 224 VAL A O 1
ATOM 1741 N N . ALA A 1 225 ? -9.292 -4.319 1.669 1.00 96.44 225 ALA A N 1
ATOM 1742 C CA . ALA A 1 225 ? -9.693 -4.811 2.984 1.00 96.44 225 ALA A CA 1
ATOM 1743 C C . ALA A 1 225 ? -9.994 -3.663 3.960 1.00 96.44 225 ALA A C 1
ATOM 1745 O O . ALA A 1 225 ? -10.990 -3.730 4.680 1.00 96.44 225 ALA A O 1
ATOM 1746 N N . ILE A 1 226 ? -9.195 -2.591 3.953 1.00 97.50 226 ILE A N 1
ATOM 1747 C CA . ILE A 1 226 ? -9.455 -1.380 4.745 1.00 97.50 226 ILE A CA 1
ATOM 1748 C C . ILE A 1 226 ? -10.764 -0.721 4.299 1.00 97.50 226 ILE A C 1
ATOM 1750 O O . ILE A 1 226 ? -11.572 -0.360 5.152 1.00 97.50 226 ILE A O 1
ATOM 1754 N N . ALA A 1 227 ? -11.021 -0.617 2.992 1.00 97.75 227 ALA A N 1
ATOM 1755 C CA . ALA A 1 227 ? -12.280 -0.078 2.479 1.00 97.75 227 ALA A CA 1
ATOM 1756 C C . ALA A 1 227 ? -13.487 -0.900 2.964 1.00 97.75 227 ALA A C 1
ATOM 1758 O O . ALA A 1 227 ? -14.464 -0.333 3.444 1.00 97.75 227 ALA A O 1
ATOM 1759 N N . LEU A 1 228 ? -13.403 -2.234 2.928 1.00 97.44 228 LEU A N 1
ATOM 1760 C CA . LEU A 1 228 ? -14.447 -3.111 3.469 1.00 97.44 228 LEU A CA 1
ATOM 1761 C C . LEU A 1 228 ? -14.624 -2.927 4.982 1.00 97.44 228 LEU A C 1
ATOM 1763 O O . LEU A 1 228 ? -15.753 -2.860 5.464 1.00 97.44 228 LEU A O 1
ATOM 1767 N N . CYS A 1 229 ? -13.528 -2.787 5.732 1.00 97.31 229 CYS A N 1
ATOM 1768 C CA . CYS A 1 229 ? -13.587 -2.481 7.161 1.00 97.31 229 CYS A CA 1
ATOM 1769 C C . CYS A 1 229 ? -14.278 -1.136 7.416 1.00 97.31 229 CYS A C 1
ATOM 1771 O O . CYS A 1 229 ? -15.098 -1.039 8.324 1.00 97.31 229 CYS A O 1
ATOM 1773 N N . ALA A 1 230 ? -14.014 -0.122 6.592 1.00 97.06 230 ALA A N 1
ATOM 1774 C CA . ALA A 1 230 ? -14.629 1.193 6.717 1.00 97.06 230 ALA A CA 1
ATOM 1775 C C . ALA A 1 230 ? -16.147 1.183 6.487 1.00 97.06 230 ALA A C 1
ATOM 1777 O O . ALA A 1 230 ? -16.857 1.947 7.136 1.00 97.06 230 ALA A O 1
ATOM 1778 N N . LEU A 1 231 ? -16.666 0.277 5.650 1.00 96.56 231 LEU A N 1
ATOM 1779 C CA . LEU A 1 231 ? -18.114 0.071 5.503 1.00 96.56 231 LEU A CA 1
ATOM 1780 C C . LEU A 1 231 ? -18.762 -0.488 6.780 1.00 96.56 231 LEU A C 1
ATOM 1782 O O . LEU A 1 231 ? -19.918 -0.188 7.072 1.00 96.56 231 LEU A O 1
ATOM 1786 N N . VAL A 1 232 ? -18.023 -1.296 7.541 1.00 95.50 232 VAL A N 1
ATOM 1787 C CA . VAL A 1 232 ? -18.510 -1.985 8.748 1.00 95.50 232 VAL A CA 1
ATOM 1788 C C . VAL A 1 232 ? -18.257 -1.168 10.019 1.00 95.50 232 VAL A C 1
ATOM 1790 O O . VAL A 1 232 ? -19.015 -1.270 10.986 1.00 95.50 232 VAL A O 1
ATOM 1793 N N . ALA A 1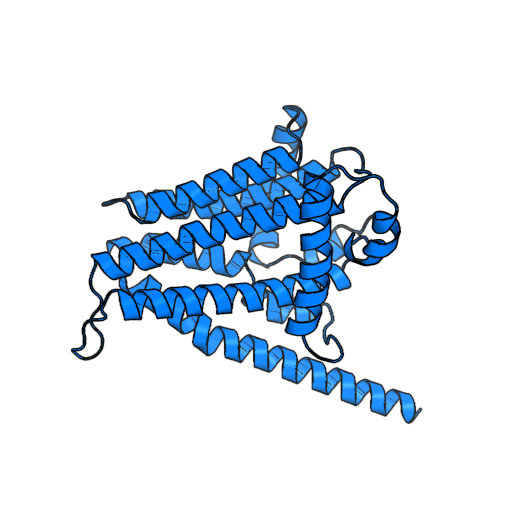 233 ? -17.229 -0.318 10.018 1.00 93.75 233 ALA A N 1
ATOM 1794 C CA . ALA A 1 233 ? -16.770 0.452 11.169 1.00 93.75 233 ALA A CA 1
ATOM 1795 C C . ALA A 1 233 ? -17.854 1.288 11.885 1.00 93.75 233 ALA A C 1
ATOM 1797 O O . ALA A 1 233 ? -17.788 1.361 13.112 1.00 93.75 233 ALA A O 1
ATOM 1798 N N . PRO A 1 234 ? -18.868 1.879 11.211 1.00 91.81 234 PRO A N 1
ATOM 1799 C CA . PRO A 1 234 ? -19.953 2.582 11.903 1.00 9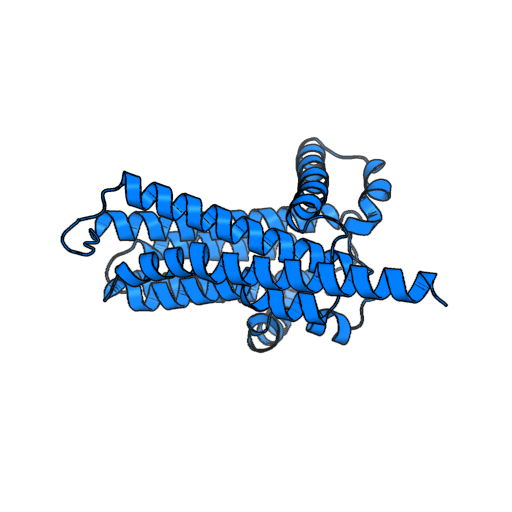1.81 234 PRO A CA 1
ATOM 1800 C C . PRO A 1 234 ? -20.768 1.695 12.855 1.00 91.81 234 PRO A C 1
ATOM 1802 O O . PRO A 1 234 ? -21.312 2.198 13.835 1.00 91.81 234 PRO A O 1
ATOM 1805 N N . ILE A 1 235 ? -20.854 0.393 12.561 1.00 92.00 235 ILE A N 1
ATOM 1806 C CA . ILE A 1 235 ? -21.635 -0.593 13.321 1.00 92.00 235 ILE A CA 1
ATOM 1807 C C . ILE A 1 235 ? -20.727 -1.358 14.288 1.00 92.00 235 ILE A C 1
ATOM 1809 O O . ILE A 1 235 ? -21.076 -1.554 15.449 1.00 92.00 235 ILE A O 1
ATOM 1813 N N . ALA A 1 236 ? -19.549 -1.774 13.820 1.00 93.38 236 ALA A N 1
ATOM 1814 C CA . ALA A 1 236 ? -18.587 -2.544 14.597 1.00 93.38 236 ALA A CA 1
ATOM 1815 C C . ALA A 1 236 ? -17.166 -1.977 14.418 1.00 93.38 236 ALA A C 1
ATOM 1817 O O . ALA A 1 236 ? -16.392 -2.494 13.611 1.00 93.38 236 ALA A O 1
ATOM 1818 N N . PRO A 1 237 ? -16.779 -0.937 15.185 1.00 91.94 237 PRO A N 1
ATOM 1819 C CA . PRO A 1 237 ? -15.456 -0.312 15.077 1.00 91.94 237 PRO A CA 1
ATOM 1820 C C . PRO A 1 237 ? -14.288 -1.271 15.348 1.00 91.94 237 PRO A C 1
ATOM 1822 O O . PRO A 1 237 ? -13.183 -1.068 14.846 1.00 91.94 237 PRO A O 1
ATOM 1825 N N . SER A 1 238 ? -14.534 -2.347 16.105 1.00 94.00 238 SER A N 1
ATOM 1826 C CA . SER A 1 238 ? -13.560 -3.410 16.375 1.00 94.00 238 SER A CA 1
ATOM 1827 C C . SER A 1 238 ? -13.051 -4.107 15.109 1.00 94.00 238 SER A C 1
ATOM 1829 O O . SER A 1 238 ? -11.978 -4.705 15.153 1.00 94.00 238 SER A O 1
ATOM 1831 N N . VAL A 1 239 ? -13.740 -3.975 13.968 1.00 96.31 239 VAL A N 1
ATOM 1832 C CA . VAL A 1 239 ? -13.290 -4.509 12.673 1.00 96.31 239 VAL A CA 1
ATOM 1833 C C . VAL A 1 239 ? -11.899 -3.997 12.278 1.00 96.31 239 VAL A C 1
ATOM 1835 O O . VAL A 1 239 ? -11.095 -4.759 11.744 1.00 96.31 239 VAL A O 1
ATOM 1838 N N . TYR A 1 240 ? -11.558 -2.747 12.611 1.00 97.00 240 TYR A N 1
ATOM 1839 C CA . TYR A 1 240 ? -10.222 -2.198 12.361 1.00 97.00 240 TYR A CA 1
ATOM 1840 C C . TYR A 1 240 ? -9.151 -2.852 13.234 1.00 97.00 240 TYR A C 1
ATOM 1842 O O . TYR A 1 240 ? -8.041 -3.108 12.766 1.00 97.00 240 TYR A O 1
ATOM 1850 N N . LEU A 1 241 ? -9.485 -3.179 14.484 1.00 96.75 241 LEU A N 1
ATOM 1851 C CA . LEU A 1 241 ? -8.584 -3.922 15.354 1.00 96.75 241 LEU A CA 1
ATOM 1852 C C . LEU A 1 241 ? -8.379 -5.344 14.825 1.00 96.75 241 LEU A C 1
ATOM 1854 O O . LEU A 1 241 ? -7.244 -5.806 14.736 1.00 96.75 241 LEU A O 1
ATOM 1858 N N . THR A 1 242 ? -9.454 -6.017 14.412 1.00 96.06 242 THR A N 1
ATOM 1859 C CA . THR A 1 242 ? -9.367 -7.333 13.770 1.00 96.06 242 THR A CA 1
ATOM 1860 C C . THR A 1 242 ? -8.478 -7.283 12.530 1.00 96.06 242 THR A C 1
ATOM 1862 O O . THR A 1 242 ? -7.593 -8.125 12.391 1.00 96.06 242 THR A O 1
ATOM 1865 N N . TYR A 1 243 ? -8.640 -6.274 11.670 1.00 97.38 243 TYR A N 1
ATOM 1866 C CA . TYR A 1 243 ? -7.769 -6.065 10.514 1.00 97.38 243 TYR A CA 1
ATOM 1867 C C . TYR A 1 243 ? -6.294 -5.945 10.915 1.00 97.38 243 TYR A C 1
ATOM 1869 O O . TYR A 1 243 ? -5.447 -6.624 10.325 1.00 97.38 243 TYR A O 1
ATOM 1877 N N . PHE A 1 244 ? -5.973 -5.127 11.925 1.00 97.56 244 PHE A N 1
ATOM 1878 C CA . PHE A 1 244 ? -4.596 -4.978 12.396 1.00 97.56 244 PHE A CA 1
ATOM 1879 C C . PHE A 1 244 ? -4.028 -6.303 12.902 1.00 97.56 244 PHE A C 1
ATOM 1881 O O . PHE A 1 244 ? -2.949 -6.704 12.471 1.00 97.56 244 PHE A O 1
ATOM 1888 N N . LEU A 1 245 ? -4.763 -7.026 13.748 1.00 96.56 245 LEU A N 1
ATOM 1889 C CA . LEU A 1 245 ? -4.307 -8.301 14.305 1.00 96.56 245 LEU A CA 1
ATOM 1890 C C . LEU A 1 245 ? -4.100 -9.369 13.221 1.00 96.56 245 LEU A C 1
ATOM 1892 O O . LEU A 1 245 ? -3.089 -10.072 13.241 1.00 96.56 245 LEU A O 1
ATOM 1896 N N . LEU A 1 246 ? -5.005 -9.458 12.240 1.00 96.38 246 LEU A N 1
ATOM 1897 C CA . LEU A 1 246 ? -4.865 -10.368 11.098 1.00 96.38 246 LEU A CA 1
ATOM 1898 C C . LEU A 1 246 ? -3.656 -10.011 10.227 1.00 96.38 246 LEU A C 1
ATOM 1900 O O . LEU A 1 246 ? -2.924 -10.891 9.775 1.00 96.38 246 LEU A O 1
ATOM 1904 N N . THR A 1 247 ? -3.424 -8.717 10.022 1.00 95.31 247 THR A N 1
ATOM 1905 C CA . THR A 1 247 ? -2.303 -8.184 9.242 1.00 95.31 247 THR A CA 1
ATOM 1906 C C . THR A 1 247 ? -0.965 -8.482 9.922 1.00 95.31 247 THR A C 1
ATOM 1908 O O . THR A 1 247 ? -0.060 -8.982 9.251 1.00 95.31 247 THR A O 1
ATOM 1911 N N . ILE A 1 248 ? -0.865 -8.222 11.231 1.00 97.44 248 ILE A N 1
ATOM 1912 C CA . ILE A 1 248 ? 0.357 -8.351 12.043 1.00 97.44 248 ILE A CA 1
ATOM 1913 C C . ILE A 1 248 ? 0.700 -9.813 12.342 1.00 97.44 248 ILE A C 1
ATOM 1915 O O . ILE A 1 248 ? 1.873 -10.175 12.316 1.00 97.44 248 ILE A O 1
ATOM 1919 N N . GLY A 1 249 ? -0.290 -10.647 12.659 1.00 96.38 249 GLY A N 1
ATOM 1920 C CA . GLY A 1 249 ? -0.069 -12.049 13.010 1.00 96.38 249 GLY A CA 1
ATOM 1921 C C . GLY A 1 249 ? -0.111 -12.947 11.770 1.00 96.38 249 GLY A C 1
ATOM 1922 O O . GLY A 1 249 ? 0.924 -13.141 11.126 1.00 96.38 249 GLY A O 1
ATOM 1923 N N . PRO A 1 250 ? -1.290 -13.487 11.404 1.00 96.94 250 PRO A N 1
ATOM 1924 C CA . PRO A 1 250 ? -1.450 -14.401 10.273 1.00 96.94 250 PRO A CA 1
ATOM 1925 C C . PRO A 1 250 ? -0.823 -13.917 8.962 1.00 96.94 250 PRO A C 1
ATOM 1927 O O . PRO A 1 250 ? -0.151 -14.696 8.292 1.00 96.94 250 PRO A O 1
ATOM 1930 N N . GLY A 1 251 ? -0.987 -12.640 8.604 1.00 96.50 251 GLY A N 1
ATOM 1931 C CA . GLY A 1 251 ? -0.442 -12.085 7.363 1.00 96.50 251 GLY A CA 1
ATOM 1932 C C . GLY A 1 251 ? 1.087 -12.117 7.307 1.00 96.50 251 GLY A C 1
ATOM 1933 O O . GLY A 1 251 ? 1.661 -12.525 6.299 1.00 96.50 251 GLY A O 1
ATOM 1934 N N . ASN A 1 252 ? 1.754 -11.740 8.400 1.00 97.12 252 ASN A N 1
ATOM 1935 C CA . ASN A 1 252 ? 3.214 -11.808 8.499 1.00 97.12 252 ASN A CA 1
ATOM 1936 C C . ASN A 1 252 ? 3.722 -13.255 8.522 1.00 97.12 252 ASN A C 1
ATOM 1938 O O . ASN A 1 252 ? 4.717 -13.564 7.867 1.00 97.12 252 ASN A O 1
ATOM 1942 N N . LEU A 1 253 ? 3.035 -14.148 9.244 1.00 96.94 253 LEU A N 1
ATOM 1943 C CA . LEU A 1 253 ? 3.374 -15.575 9.284 1.00 96.94 253 LEU A CA 1
ATOM 1944 C C . LEU A 1 253 ? 3.242 -16.224 7.906 1.00 96.94 253 LEU A C 1
ATOM 1946 O O . LEU A 1 253 ? 4.119 -16.985 7.500 1.00 96.94 253 LEU A O 1
ATOM 1950 N N . TYR A 1 254 ? 2.180 -15.891 7.173 1.00 97.06 254 TYR A N 1
ATOM 1951 C CA . TYR A 1 254 ? 1.973 -16.351 5.807 1.00 97.06 254 TYR A CA 1
ATOM 1952 C C . TYR A 1 254 ? 3.107 -15.887 4.889 1.00 97.06 254 TYR A C 1
ATOM 1954 O O . TYR A 1 254 ? 3.739 -16.722 4.244 1.00 97.06 254 TYR A O 1
ATOM 1962 N N . LEU A 1 255 ? 3.433 -14.587 4.881 1.00 95.44 255 LEU A N 1
ATOM 1963 C CA . LEU A 1 255 ? 4.540 -14.075 4.070 1.00 95.44 255 LEU A CA 1
ATOM 1964 C C . LEU A 1 255 ? 5.858 -14.778 4.417 1.00 95.44 255 LEU A C 1
ATOM 1966 O O . LEU A 1 255 ? 6.573 -15.243 3.528 1.00 95.44 255 LEU A O 1
ATOM 1970 N N . TRP A 1 256 ? 6.165 -14.891 5.710 1.00 94.69 256 TRP A N 1
ATOM 1971 C CA . TRP A 1 256 ? 7.368 -15.570 6.176 1.00 94.69 256 TRP A CA 1
ATOM 1972 C C . TRP A 1 256 ? 7.427 -17.024 5.695 1.00 94.69 256 TRP A C 1
ATOM 1974 O O . TRP A 1 256 ? 8.463 -17.457 5.188 1.00 94.69 256 TRP A O 1
ATOM 1984 N N . PHE A 1 257 ? 6.317 -17.760 5.792 1.00 95.38 257 PHE A N 1
ATOM 1985 C CA . PHE A 1 257 ? 6.220 -19.145 5.338 1.00 95.38 257 PHE A CA 1
ATOM 1986 C C . PHE A 1 257 ? 6.478 -19.277 3.832 1.00 95.38 257 PHE A C 1
ATOM 1988 O O . PHE A 1 257 ? 7.273 -20.128 3.423 1.00 95.38 257 PHE A O 1
ATOM 1995 N N . ILE A 1 258 ? 5.864 -18.418 3.011 1.00 95.12 258 ILE A N 1
ATOM 1996 C CA . ILE A 1 258 ? 6.060 -18.414 1.554 1.00 95.12 258 ILE A CA 1
ATOM 1997 C C . ILE A 1 258 ? 7.523 -18.130 1.204 1.00 95.12 258 ILE A C 1
ATOM 1999 O O . ILE A 1 258 ? 8.121 -18.867 0.419 1.00 95.12 258 ILE A O 1
ATOM 2003 N N . LEU A 1 259 ? 8.141 -17.127 1.837 1.00 93.31 259 LEU A N 1
ATOM 2004 C CA . LEU A 1 259 ? 9.556 -16.816 1.621 1.00 93.31 259 LEU A CA 1
ATOM 2005 C C . LEU A 1 259 ? 10.465 -17.968 2.059 1.00 93.31 259 LEU A C 1
ATOM 2007 O O . LEU A 1 259 ? 11.371 -18.351 1.323 1.00 93.31 259 LEU A O 1
ATOM 2011 N N . ALA A 1 260 ? 10.223 -18.560 3.230 1.00 92.44 260 ALA A N 1
ATOM 2012 C CA . ALA A 1 260 ? 11.006 -19.687 3.734 1.00 92.44 260 ALA A CA 1
ATOM 2013 C C . ALA A 1 260 ? 10.895 -20.923 2.827 1.00 92.44 260 ALA A C 1
ATOM 2015 O O . ALA A 1 260 ? 11.879 -21.632 2.613 1.00 92.44 260 ALA A O 1
ATOM 2016 N N . ARG A 1 261 ? 9.708 -21.186 2.272 1.00 92.56 261 ARG A N 1
ATOM 2017 C CA . ARG A 1 261 ? 9.499 -22.243 1.279 1.00 92.56 261 ARG A CA 1
ATOM 2018 C C . ARG A 1 261 ? 10.248 -21.944 -0.020 1.00 92.56 261 ARG A C 1
ATOM 2020 O O . ARG A 1 261 ? 10.965 -22.812 -0.505 1.00 92.56 261 ARG A O 1
ATOM 2027 N N . ALA A 1 262 ? 10.139 -20.727 -0.546 1.00 91.38 262 ALA A N 1
ATOM 2028 C CA . ALA A 1 262 ? 10.795 -20.344 -1.793 1.00 91.38 262 ALA A CA 1
ATOM 2029 C C . ALA A 1 262 ? 12.334 -20.406 -1.696 1.00 91.38 262 ALA A C 1
ATOM 2031 O O . ALA A 1 262 ? 12.990 -20.823 -2.645 1.00 91.38 262 ALA A O 1
ATOM 2032 N N . ARG A 1 263 ? 12.921 -20.076 -0.532 1.00 89.94 263 ARG A N 1
ATOM 2033 C CA . ARG A 1 263 ? 14.372 -20.241 -0.291 1.00 89.94 263 ARG A CA 1
ATOM 2034 C C . ARG A 1 263 ? 14.814 -21.699 -0.311 1.00 89.94 263 ARG A C 1
ATOM 2036 O O . ARG A 1 263 ? 15.883 -21.985 -0.833 1.00 89.94 263 ARG A O 1
ATOM 2043 N N . ARG A 1 264 ? 14.014 -22.600 0.268 1.00 87.88 264 ARG A N 1
ATOM 2044 C CA . ARG A 1 264 ? 14.325 -24.037 0.283 1.00 87.88 264 ARG A CA 1
ATOM 2045 C C . ARG A 1 264 ? 14.355 -24.608 -1.130 1.00 87.88 264 ARG A C 1
ATOM 2047 O O . ARG A 1 264 ? 15.368 -25.171 -1.508 1.00 87.88 264 ARG A O 1
ATOM 2054 N N . HIS A 1 265 ? 13.327 -24.326 -1.930 1.00 85.38 265 HIS A N 1
ATOM 2055 C CA . HIS A 1 265 ? 13.297 -24.749 -3.332 1.00 85.38 265 HIS A CA 1
ATOM 2056 C C . HIS A 1 265 ? 14.510 -24.244 -4.130 1.00 85.38 265 HIS A C 1
ATOM 2058 O O . HIS A 1 265 ? 15.148 -25.027 -4.823 1.00 85.38 265 HIS A O 1
ATOM 2064 N N . ALA A 1 266 ? 14.885 -22.970 -3.973 1.00 83.75 266 ALA A N 1
ATOM 2065 C CA . ALA A 1 266 ? 16.054 -22.418 -4.659 1.00 83.75 266 ALA A CA 1
ATOM 2066 C C . ALA A 1 266 ? 17.381 -23.079 -4.227 1.00 83.75 266 ALA A C 1
ATOM 2068 O O . ALA A 1 266 ? 18.291 -23.236 -5.038 1.00 83.75 266 ALA A O 1
ATOM 2069 N N . ALA A 1 267 ? 17.507 -23.462 -2.952 1.00 83.31 267 ALA A N 1
ATOM 2070 C CA . ALA A 1 267 ? 18.682 -24.174 -2.458 1.00 83.31 267 ALA A CA 1
ATOM 2071 C C . ALA A 1 267 ? 18.754 -25.607 -3.013 1.00 83.31 267 ALA A C 1
ATOM 2073 O O . ALA A 1 267 ? 19.833 -26.049 -3.406 1.00 83.31 267 ALA A O 1
ATOM 2074 N N . ASP A 1 268 ? 17.616 -26.300 -3.086 1.00 83.19 268 ASP A N 1
ATOM 2075 C CA . ASP A 1 268 ? 17.529 -27.661 -3.620 1.00 83.19 268 ASP A CA 1
ATOM 2076 C C . ASP A 1 268 ? 17.903 -27.699 -5.116 1.00 83.19 268 ASP A C 1
ATOM 2078 O O . ASP A 1 268 ? 18.722 -28.523 -5.527 1.00 83.19 268 ASP A O 1
ATOM 2082 N N . GLU A 1 269 ? 17.398 -26.749 -5.914 1.00 81.38 269 GLU A N 1
ATOM 2083 C CA . GLU A 1 269 ? 17.740 -26.606 -7.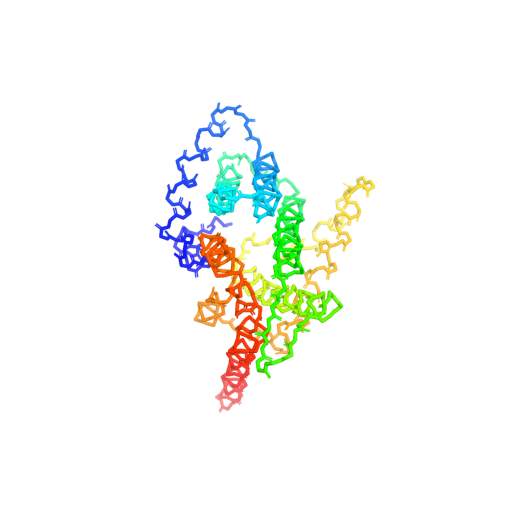340 1.00 81.38 269 GLU A CA 1
ATOM 2084 C C . GLU A 1 269 ? 19.235 -26.324 -7.559 1.00 81.38 269 GLU A C 1
ATOM 2086 O O . GLU A 1 269 ? 19.861 -26.897 -8.454 1.00 81.38 269 GLU A O 1
ATOM 2091 N N . ALA A 1 270 ? 19.840 -25.473 -6.723 1.00 79.25 270 ALA A N 1
ATOM 2092 C CA . ALA A 1 270 ? 21.266 -25.165 -6.813 1.00 79.25 270 ALA A CA 1
ATOM 2093 C C . ALA A 1 270 ? 22.142 -26.399 -6.532 1.00 79.25 270 ALA A C 1
ATOM 2095 O O . ALA A 1 270 ? 23.152 -26.607 -7.205 1.00 79.25 270 ALA A O 1
ATOM 2096 N N . VAL A 1 271 ? 21.751 -27.240 -5.569 1.00 79.12 271 VAL A N 1
ATOM 2097 C CA . VAL A 1 271 ? 22.454 -28.497 -5.266 1.00 79.12 271 VAL A CA 1
ATOM 2098 C C . VAL A 1 271 ? 22.321 -29.494 -6.416 1.00 79.12 271 VAL A C 1
ATOM 2100 O O . VAL A 1 271 ? 23.292 -30.174 -6.747 1.00 79.12 271 VAL A O 1
ATOM 2103 N N . GLU A 1 272 ? 21.146 -29.586 -7.038 1.00 76.00 272 GLU A N 1
ATOM 2104 C CA . GLU A 1 272 ? 20.925 -30.489 -8.167 1.00 76.00 272 GLU A CA 1
ATOM 2105 C C . GLU A 1 272 ? 21.743 -30.078 -9.400 1.00 76.00 272 GLU A C 1
ATOM 2107 O O . GLU A 1 272 ? 22.338 -30.937 -10.049 1.00 76.00 272 GLU A O 1
ATOM 2112 N N . HIS A 1 273 ? 21.861 -28.775 -9.675 1.00 73.88 273 HIS A N 1
ATOM 2113 C CA . HIS A 1 273 ? 22.697 -28.257 -10.760 1.00 73.88 273 HIS A CA 1
ATOM 2114 C C . HIS A 1 273 ? 24.192 -28.530 -10.579 1.00 73.88 273 HIS A C 1
ATOM 2116 O O . HIS A 1 273 ? 24.881 -28.732 -11.569 1.00 73.88 273 HIS A O 1
ATOM 2122 N N . VAL A 1 274 ? 24.698 -28.557 -9.343 1.00 77.62 274 VAL A N 1
ATOM 2123 C CA . VAL A 1 274 ? 26.108 -28.889 -9.058 1.00 77.62 274 VAL A CA 1
ATOM 2124 C C . VAL A 1 274 ? 26.388 -30.392 -9.205 1.00 77.62 274 VAL A C 1
ATOM 2126 O O . VAL A 1 274 ? 27.533 -30.792 -9.395 1.00 77.62 274 VAL A O 1
ATOM 2129 N N . ARG A 1 275 ? 25.359 -31.241 -9.097 1.00 71.25 275 ARG A N 1
ATOM 2130 C CA . ARG A 1 275 ?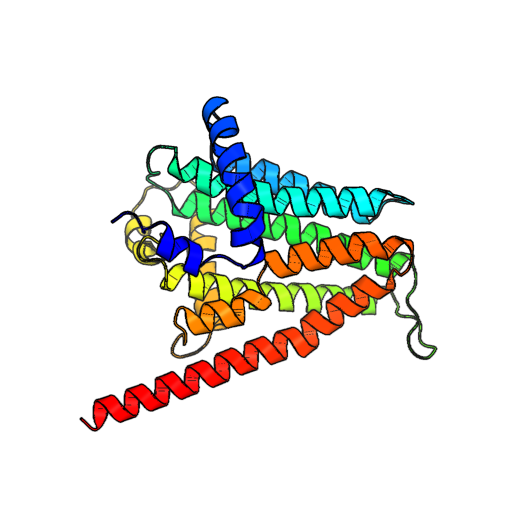 25.485 -32.704 -9.217 1.00 71.25 275 ARG A CA 1
ATOM 2131 C C . ARG A 1 275 ? 25.407 -33.223 -10.657 1.00 71.25 275 ARG A C 1
ATOM 2133 O O . ARG A 1 275 ? 25.713 -34.397 -10.859 1.00 71.25 275 ARG A O 1
ATOM 2140 N N . ARG A 1 276 ? 24.960 -32.401 -11.608 1.00 62.94 276 ARG A N 1
ATOM 2141 C CA . ARG A 1 276 ? 24.881 -32.722 -13.041 1.00 62.94 276 ARG A CA 1
ATOM 2142 C C . ARG A 1 276 ? 26.103 -32.188 -13.774 1.00 62.94 276 ARG A C 1
ATOM 2144 O O . ARG A 1 276 ? 26.546 -32.890 -14.706 1.00 62.94 276 ARG A O 1
#

Nearest PDB structures (foldseek):
  4tpg-assembly2_B  TM=2.362E-01  e=3.579E+00  Shewanella oneidensis MR-1
  6jkc-assembly1_A  TM=2.411E-01  e=5.047E+00  Shewanella oneidensis MR-1
  4tph-assembly1_B  TM=2.218E-01  e=4.631E+00  Shewanella oneidensis MR-1
  6grj-assembly1_H  TM=1.771E-01  e=3.900E+00  Aeromonas hydrophila

Sequence (276 aa):
MKVDDATQMQLDERFDILVSRPLAGRMARTFHGWGFSADQVSMVAMLSGVLAGVCMTGPSAWPVLGALLLVTMVVVDCADGAVARLNPPSDRPWRGRMIDGFADLGTLLSVHIAMVIVLAQRGITIGGYTLGGFEIFLIGVAGFLSFTWKSSVLDDMKQRLKPSSCDHRIEEYRSQKKNLFEKFLFFFFVWYVKNSEKLTGPGRPGGYETFRQVAVTGPTHHLVAIALCALVAPIAPSVYLTYFLLTIGPGNLYLWFILARARRHAADEAVEHVRR

Secondary structure (DSSP, 8-state):
-PPPHHHHHHTS-HHIIIIIHHHHHHHHHHHHHTT--HHHHHHHHHHHHHHHHHHHTSSTTHHHHHHHHHHHHHHHHHHHHHHHHHSPPPS-HHHHHHHHHHHHHHHHHHHHHHHHHHHHHH--EETTEEPPHHHHHHHHHHHHHHHHHHHHHHHHHHHHH-TT-GGGGHHHHHTS---HHHHHHHHHHHHHHHHHHHHH-TT----HHHHHHHGGGSHHHHHHHHHHHHHHTTT-THHHHHHHHHIIIIIHHHHHHHHHHHHHHHHHHHHHHHH-

Mean predicted aligned error: 5.03 Å

pLDDT: mean 90.49, std 9.0, range [34.81, 98.25]

Radius of gyration: 19.92 Å; Cα contacts (8 Å, |Δi|>4): 333; chains: 1; bounding box: 49×52×56 Å

Solvent-accessible surface area (backbone atoms only — not comparable to full-atom values): 14314 Å² total; per-residue (Å²): 124,84,78,54,72,67,63,51,58,62,65,47,43,71,62,38,65,75,49,20,44,67,52,9,59,55,50,16,56,53,41,45,72,72,67,53,51,30,69,56,36,31,51,53,15,22,50,31,18,35,50,10,12,58,26,44,58,43,69,82,66,30,13,45,54,9,19,53,29,36,54,48,15,56,24,38,42,48,12,17,64,44,24,45,68,76,44,78,84,68,96,55,57,63,55,53,55,44,52,46,54,49,28,51,50,49,17,50,52,32,38,48,51,21,48,37,52,45,42,54,75,67,58,50,69,56,97,88,47,68,57,51,62,67,58,44,46,53,48,40,51,47,27,53,52,41,49,51,52,39,34,32,33,45,47,46,50,44,45,69,74,34,88,78,36,58,80,84,41,54,72,73,55,66,76,52,90,64,57,74,69,50,48,52,51,50,50,51,48,56,50,47,56,60,46,23,50,59,70,54,31,83,87,58,56,68,55,66,68,50,45,57,62,46,36,70,61,20,59,69,52,50,54,51,51,49,24,56,33,31,62,42,30,78,82,43,50,62,44,52,55,51,49,32,51,46,45,47,44,61,46,45,53,51,50,51,51,53,52,56,50,37,41,50,55,54,51,53,53,54,55,53,63,74,74,108

Foldseek 3Di:
DPDPVVLVLLLDFPCCNVPQQVLLLVVLVVCVVVVHALLNLLVVLLVLLLCLLVQLLDPDCSLLSSLVSLVVSSNSLSNSVVNCVVDDPDPCVLLSVLSNVVSLVSSLVSNLVSLLNLCQVVWDDDPNDTDHSVNSVVLSVLLSVLQVLLQLLLVLQSQVSDPPHCLVVLVVCVPDDDDPVRVVSNVCSVVSNVVSCPSLHPPNFDDSVLSNQSSCSHSVVLSNQSSVLSSCCNPPSCSSVVSSCCSNPVVSVSNVVSSVVRVVVVVVVVVVVVVD